Protein AF-K6UJV4-F1 (afdb_monomer_lite)

Foldseek 3Di:
DDDDDPVPPDPPCPDPVNCVVVVVVCCVQANDDDPPDPDPHQHPCNVCVVVVHDDDDDDDDPPDDPVNSVVVVVCVVVVPDDDDDPDDDPVRVVVVVVVVVVVVVVVVVVVVVVVVVVVVVVVVVVVVVVVVVVVVVVVVVVVVVVVVVVVVCVVVVVVCVQQPVVQQVVLVVVCVVVVDPDSVVSSVVSCVVCNVVRPDPPVVVVVVVVVVVVPVPPPDDD

InterPro domains:
  IPR007858 Dpy-30 motif [PF05186] (155-196)
  IPR047499 Adenylate kinase 7, dimerization/docking domain [cd22967] (155-195)

Structure (mmCIF, N/CA/C/O backbone):
data_AF-K6UJV4-F1
#
_entry.id   AF-K6UJV4-F1
#
loop_
_atom_site.group_PDB
_atom_site.id
_atom_site.type_symbol
_atom_site.label_atom_id
_atom_site.label_alt_id
_atom_site.label_comp_id
_atom_site.label_asym_id
_atom_site.label_entity_id
_atom_site.label_seq_id
_atom_site.pdbx_PDB_ins_code
_atom_site.Cartn_x
_atom_site.Cartn_y
_atom_site.Cartn_z
_atom_site.occupancy
_atom_site.B_iso_or_equiv
_atom_site.auth_seq_id
_atom_site.auth_comp_id
_atom_site.auth_asym_id
_atom_site.auth_atom_id
_atom_site.pdbx_PDB_model_num
ATOM 1 N N . MET A 1 1 ? -37.345 -9.452 38.522 1.00 44.06 1 MET A N 1
ATOM 2 C CA . MET A 1 1 ? -38.461 -10.402 38.321 1.00 44.06 1 MET A CA 1
ATOM 3 C C . MET A 1 1 ? -37.914 -11.804 38.524 1.00 44.06 1 MET A C 1
ATOM 5 O O . MET A 1 1 ? -36.901 -12.118 37.917 1.00 44.06 1 MET A O 1
ATOM 9 N N . MET A 1 2 ? -38.504 -12.591 39.425 1.00 42.09 2 MET A N 1
ATOM 10 C CA . MET A 1 2 ? -38.122 -13.994 39.632 1.00 42.09 2 MET A CA 1
ATOM 11 C C . MET A 1 2 ? -38.742 -14.841 38.513 1.00 42.09 2 MET A C 1
ATOM 13 O O . MET A 1 2 ? -39.965 -14.892 38.412 1.00 42.09 2 MET A O 1
ATOM 17 N N . ASN A 1 3 ? -37.920 -15.472 37.672 1.00 54.34 3 ASN A N 1
ATOM 18 C CA . ASN A 1 3 ? -38.378 -16.404 36.636 1.00 54.34 3 ASN A CA 1
ATOM 19 C C . ASN A 1 3 ? -38.679 -17.768 37.272 1.00 54.34 3 ASN A C 1
ATOM 21 O O . ASN A 1 3 ? -37.786 -18.606 37.379 1.00 54.34 3 ASN A O 1
ATOM 25 N N . LEU A 1 4 ? -39.921 -17.969 37.713 1.00 63.78 4 LEU A N 1
ATOM 26 C CA . LEU A 1 4 ? -40.428 -19.278 38.134 1.00 63.78 4 LEU A CA 1
ATOM 27 C C . LEU A 1 4 ? -41.147 -19.973 36.962 1.00 63.78 4 LEU A C 1
ATOM 29 O O . LEU A 1 4 ? -41.720 -19.282 36.115 1.00 63.78 4 LEU A O 1
ATOM 33 N N . PRO A 1 5 ? -41.111 -21.316 36.889 1.00 72.50 5 PRO A N 1
ATOM 34 C CA . PRO A 1 5 ? -41.818 -22.084 35.866 1.00 72.50 5 PRO A CA 1
ATOM 35 C C . PRO A 1 5 ? -43.339 -21.862 35.943 1.00 72.50 5 PRO A C 1
ATOM 37 O O . PRO A 1 5 ? -43.913 -21.775 37.027 1.00 72.50 5 PRO A O 1
ATOM 40 N N . GLU A 1 6 ? -44.000 -21.778 34.781 1.00 59.41 6 GLU A N 1
ATOM 41 C CA . GLU A 1 6 ? -45.422 -21.399 34.649 1.00 59.41 6 GLU A CA 1
ATOM 42 C C . GLU A 1 6 ? -46.388 -22.306 35.431 1.00 59.41 6 GLU A C 1
ATOM 44 O O . GLU A 1 6 ? -47.467 -21.868 35.828 1.00 59.41 6 GLU A O 1
ATOM 49 N N . GLU A 1 7 ? -45.989 -23.550 35.695 1.00 64.81 7 GLU A N 1
ATOM 50 C CA . GLU A 1 7 ? -46.765 -24.551 36.434 1.00 64.81 7 GLU A CA 1
ATOM 51 C C . GLU A 1 7 ? -46.931 -24.212 37.927 1.00 64.81 7 GLU A C 1
ATOM 53 O O . GLU A 1 7 ? -47.923 -24.602 38.542 1.00 64.81 7 GLU A O 1
ATOM 58 N N . GLU A 1 8 ? -46.005 -23.442 38.508 1.00 61.91 8 GLU A N 1
ATOM 59 C CA . GLU A 1 8 ? -46.070 -22.982 39.904 1.00 61.91 8 GLU A CA 1
ATOM 60 C C . GLU A 1 8 ? -46.849 -21.662 40.057 1.00 61.91 8 GLU A C 1
ATOM 62 O O . GLU A 1 8 ? -47.172 -21.234 41.171 1.00 61.91 8 GLU A O 1
ATOM 67 N N . ILE A 1 9 ? -47.187 -21.003 38.943 1.00 62.47 9 ILE A N 1
ATOM 68 C CA . ILE A 1 9 ? -47.924 -19.741 38.943 1.00 62.47 9 ILE A CA 1
ATOM 69 C C . ILE A 1 9 ? -49.419 -20.047 39.067 1.00 62.47 9 ILE A C 1
ATOM 71 O O . ILE A 1 9 ? -50.117 -20.322 38.091 1.00 62.47 9 ILE A O 1
ATOM 75 N N . ILE A 1 10 ? -49.945 -19.967 40.292 1.00 64.25 10 ILE A N 1
ATOM 76 C CA . ILE A 1 10 ? -51.383 -20.111 40.553 1.00 64.25 10 ILE A CA 1
ATOM 77 C C . ILE A 1 10 ? -52.147 -19.013 39.788 1.00 64.25 10 ILE A C 1
ATOM 79 O O . ILE A 1 10 ? -52.130 -17.836 40.170 1.00 64.25 10 ILE A O 1
ATOM 83 N N . LYS A 1 11 ? -52.838 -19.408 38.710 1.00 60.47 11 LYS A N 1
ATOM 84 C CA . LYS A 1 11 ? -53.679 -18.530 37.877 1.00 60.47 11 LYS A CA 1
ATOM 85 C C . LYS A 1 11 ? -54.672 -17.748 38.746 1.00 60.47 11 LYS A C 1
ATOM 87 O O . LYS A 1 11 ? -55.409 -18.341 39.531 1.00 60.47 11 LYS A O 1
ATOM 92 N N . GLY A 1 12 ? -54.703 -16.421 38.606 1.00 63.69 12 GLY A N 1
ATOM 93 C CA . GLY A 1 12 ? -55.636 -15.549 39.332 1.00 63.69 12 GLY A CA 1
ATOM 94 C C . GLY A 1 12 ? -55.171 -15.092 40.720 1.00 63.69 12 GLY A C 1
ATOM 95 O O . GLY A 1 12 ? -55.874 -14.335 41.393 1.00 63.69 12 GLY A O 1
ATOM 96 N N . HIS A 1 13 ? -54.011 -15.563 41.196 1.00 63.09 13 HIS A N 1
ATOM 97 C CA . HIS A 1 13 ? -53.544 -15.272 42.552 1.00 63.09 13 HIS A CA 1
ATOM 98 C C . HIS A 1 13 ? -52.518 -14.131 42.610 1.00 63.09 13 HIS A C 1
ATOM 100 O O . HIS A 1 13 ? -52.465 -13.431 43.617 1.00 63.09 13 HIS A O 1
ATOM 106 N N . ASN A 1 14 ? -51.746 -13.879 41.551 1.00 69.62 14 ASN A N 1
ATOM 107 C CA . ASN A 1 14 ? -50.777 -12.770 41.473 1.00 69.62 14 ASN A CA 1
ATOM 108 C C . ASN A 1 14 ? -51.246 -11.600 40.592 1.00 69.62 14 ASN A C 1
ATOM 110 O O . ASN A 1 14 ? -50.429 -10.816 40.122 1.00 69.62 14 ASN A O 1
ATOM 114 N N . ASP A 1 15 ? -52.558 -11.454 40.424 1.00 79.25 15 ASP A N 1
ATOM 115 C CA . ASP A 1 15 ? -53.161 -10.324 39.714 1.00 79.25 15 ASP A CA 1
ATOM 116 C C . ASP A 1 15 ? -53.303 -9.106 40.643 1.00 79.25 15 ASP A C 1
ATOM 118 O O . ASP A 1 15 ? -53.346 -9.251 41.869 1.00 79.25 15 ASP A O 1
ATOM 122 N N . GLU A 1 16 ? -53.447 -7.908 40.072 1.00 76.56 16 GLU A N 1
ATOM 123 C CA . GLU A 1 16 ? -53.556 -6.634 40.805 1.00 76.56 16 GLU A CA 1
ATOM 124 C C . GLU A 1 16 ? -54.673 -6.655 41.865 1.00 76.56 16 GLU A C 1
ATOM 126 O O . GLU A 1 16 ? -54.452 -6.324 43.030 1.00 76.56 16 GLU A O 1
ATOM 131 N N . SER A 1 17 ? -55.854 -7.173 41.518 1.00 80.12 17 SER A N 1
ATOM 132 C CA . SER A 1 17 ? -56.966 -7.337 42.465 1.00 80.12 17 SER A CA 1
ATOM 133 C C . SER A 1 17 ? -56.658 -8.342 43.581 1.00 80.12 17 SER A C 1
ATOM 135 O O . SER A 1 17 ? -57.118 -8.201 44.718 1.00 80.12 17 SER A O 1
ATOM 137 N N . GLY A 1 18 ? -55.883 -9.383 43.266 1.00 79.69 18 GLY A N 1
ATOM 138 C CA . GLY A 1 18 ? -55.435 -10.387 44.226 1.00 79.69 18 GLY A CA 1
ATOM 139 C C . GLY A 1 18 ? -54.402 -9.825 45.200 1.00 79.69 18 GLY A C 1
ATOM 140 O O . GLY A 1 18 ? -54.459 -10.149 46.394 1.00 79.69 18 GLY A O 1
ATOM 141 N N . PHE A 1 19 ? -53.491 -8.985 44.703 1.00 83.31 19 PHE A N 1
ATOM 142 C CA . PHE A 1 19 ? -52.542 -8.221 45.506 1.00 83.31 19 PHE A CA 1
ATOM 143 C C . PHE A 1 19 ? -53.284 -7.275 46.449 1.00 83.31 19 PHE A C 1
ATOM 145 O O . PHE A 1 19 ? -53.110 -7.396 47.657 1.00 83.31 19 PHE A O 1
ATOM 152 N N . GLU A 1 20 ? -54.196 -6.447 45.936 1.00 83.12 20 GLU A N 1
ATOM 153 C CA . GLU A 1 20 ? -54.954 -5.468 46.726 1.00 83.12 20 GLU A CA 1
ATOM 154 C C . GLU A 1 20 ? -55.720 -6.129 47.886 1.00 83.12 20 GLU A C 1
ATOM 156 O O . GLU A 1 20 ? -55.703 -5.655 49.024 1.00 83.12 20 GLU A O 1
ATOM 161 N N . ARG A 1 21 ? -56.347 -7.289 47.636 1.00 82.56 21 ARG A N 1
ATOM 162 C CA . ARG A 1 21 ? -57.034 -8.077 48.673 1.00 82.56 21 ARG A CA 1
ATOM 163 C C . ARG A 1 21 ? -56.075 -8.569 49.760 1.00 82.56 21 ARG A C 1
ATOM 165 O O . ARG A 1 21 ? -56.400 -8.479 50.944 1.00 82.56 21 ARG A O 1
ATOM 172 N N . ARG A 1 22 ? -54.919 -9.126 49.374 1.00 84.12 22 ARG A N 1
ATOM 173 C CA . ARG A 1 22 ? -53.912 -9.617 50.333 1.00 84.12 22 ARG A CA 1
ATOM 174 C C . ARG A 1 22 ? -53.266 -8.474 51.099 1.00 84.12 22 ARG A C 1
ATOM 176 O O . ARG A 1 22 ? -53.083 -8.605 52.301 1.00 84.12 22 ARG A O 1
ATOM 183 N N . HIS A 1 23 ? -52.989 -7.367 50.423 1.00 82.19 23 HIS A N 1
ATOM 184 C CA . HIS A 1 23 ? -52.431 -6.165 51.012 1.00 82.19 23 HIS A CA 1
ATOM 185 C C . HIS A 1 23 ? -53.384 -5.581 52.061 1.00 82.19 23 HIS A C 1
ATOM 187 O O . HIS A 1 23 ? -52.987 -5.414 53.206 1.00 82.19 23 HIS A O 1
ATOM 193 N N . LYS A 1 24 ? -54.678 -5.410 51.747 1.00 83.06 24 LYS A N 1
ATOM 194 C CA . LYS A 1 24 ? -55.687 -4.961 52.729 1.00 83.06 24 LYS A CA 1
ATOM 195 C C . LYS A 1 24 ? -55.804 -5.888 53.937 1.00 83.06 24 LYS A C 1
ATOM 197 O O . LYS A 1 24 ? -55.932 -5.412 55.063 1.00 83.06 24 LYS A O 1
ATOM 202 N N . LYS A 1 25 ? -55.763 -7.207 53.713 1.00 83.00 25 LYS A N 1
ATOM 203 C CA . LYS A 1 25 ? -55.753 -8.197 54.798 1.00 83.00 25 LYS A CA 1
ATOM 204 C C . LYS A 1 25 ? -54.502 -8.040 55.671 1.00 83.00 25 LYS A C 1
ATOM 206 O O . LYS A 1 25 ? -54.632 -7.932 56.884 1.00 83.00 25 LYS A O 1
ATOM 211 N N . TYR A 1 26 ? -53.327 -7.959 55.048 1.00 78.75 26 TYR A N 1
ATOM 212 C CA . TYR A 1 26 ? -52.049 -7.764 55.728 1.00 78.75 26 TYR A CA 1
ATOM 213 C C . TYR A 1 26 ? -52.029 -6.475 56.553 1.00 78.75 26 TYR A C 1
ATOM 215 O O . TYR A 1 26 ? -51.678 -6.533 57.726 1.00 78.75 26 TYR A O 1
ATOM 223 N N . VAL A 1 27 ? -52.468 -5.350 55.981 1.00 75.62 27 VAL A N 1
ATOM 224 C CA . VAL A 1 27 ? -52.536 -4.051 56.666 1.00 75.62 27 VAL A CA 1
ATOM 225 C C . VAL A 1 27 ? -53.444 -4.136 57.893 1.00 75.62 27 VAL A C 1
ATOM 227 O O . VAL A 1 27 ? -53.038 -3.743 58.977 1.00 75.62 27 VAL A O 1
ATOM 230 N N . LYS A 1 28 ? -54.636 -4.732 57.774 1.00 76.44 28 LYS A N 1
ATOM 231 C CA . LYS A 1 28 ? -55.560 -4.883 58.911 1.00 76.44 28 LYS A CA 1
ATOM 232 C C . LYS A 1 28 ? -54.996 -5.766 60.037 1.00 76.44 28 LYS A C 1
ATOM 234 O O . LYS A 1 28 ? -55.278 -5.529 61.216 1.00 76.44 28 LYS A O 1
ATOM 239 N N . GLU A 1 29 ? -54.268 -6.818 59.668 1.00 74.25 29 GLU A N 1
ATOM 240 C CA . GLU A 1 29 ? -53.739 -7.822 60.597 1.00 74.25 29 GLU A CA 1
ATOM 241 C C . GLU A 1 29 ? -52.402 -7.415 61.234 1.00 74.25 29 GLU A C 1
ATOM 243 O O . GLU A 1 29 ? -52.169 -7.788 62.379 1.00 74.25 29 GLU A O 1
ATOM 248 N N . ASN A 1 30 ? -51.554 -6.649 60.536 1.00 68.25 30 ASN A N 1
ATOM 249 C CA . ASN A 1 30 ? -50.155 -6.415 60.927 1.00 68.25 30 ASN A CA 1
ATOM 250 C C . ASN A 1 30 ? -49.749 -4.938 61.011 1.00 68.25 30 ASN A C 1
ATOM 252 O O . ASN A 1 30 ? -48.751 -4.630 61.659 1.00 68.25 30 ASN A O 1
ATOM 256 N N . CYS A 1 31 ? -50.470 -4.022 60.359 1.00 63.44 31 CYS A N 1
ATOM 257 C CA . CYS A 1 31 ? -50.170 -2.596 60.445 1.00 63.44 31 CYS A CA 1
ATOM 258 C C . CYS A 1 31 ? -51.008 -1.949 61.550 1.00 63.44 31 CYS A C 1
ATOM 260 O O . CYS A 1 31 ? -52.161 -2.315 61.789 1.00 63.44 31 CYS A O 1
ATOM 262 N N . ARG A 1 32 ? -50.401 -0.979 62.234 1.00 60.88 32 ARG A N 1
ATOM 263 C CA . ARG A 1 32 ? -51.040 -0.191 63.284 1.00 60.88 32 ARG A CA 1
ATOM 264 C C . ARG A 1 32 ? -52.154 0.652 62.659 1.00 60.88 32 ARG A C 1
ATOM 266 O O . ARG A 1 32 ? -51.870 1.522 61.841 1.00 60.88 32 ARG A O 1
ATOM 273 N N . ASN A 1 33 ? -53.405 0.388 63.029 1.00 54.22 33 ASN A N 1
ATOM 274 C CA . ASN A 1 33 ? -54.518 1.263 62.672 1.00 54.22 33 ASN A CA 1
ATOM 275 C C . ASN A 1 33 ? -54.649 2.323 63.768 1.00 54.22 33 ASN A C 1
ATOM 277 O O . ASN A 1 33 ? -55.159 2.042 64.844 1.00 54.22 33 ASN A O 1
ATOM 281 N N . ASP A 1 34 ? -54.166 3.519 63.452 1.00 51.06 34 ASP A N 1
ATOM 282 C CA . ASP A 1 34 ? -54.381 4.785 64.148 1.00 51.06 34 ASP A CA 1
ATOM 283 C C . ASP A 1 34 ? -53.852 4.908 65.593 1.00 51.06 34 ASP A C 1
ATOM 285 O O . ASP A 1 34 ? -54.062 4.094 66.486 1.00 51.06 34 ASP A O 1
ATOM 289 N N . TYR A 1 35 ? -53.171 6.028 65.840 1.00 50.84 35 TYR A N 1
ATOM 290 C CA . TYR A 1 35 ? -52.509 6.419 67.094 1.00 50.84 35 TYR A CA 1
ATOM 291 C C . TYR A 1 35 ? -53.431 6.556 68.329 1.00 50.84 35 TYR A C 1
ATOM 293 O O . TYR A 1 35 ? -52.959 6.964 69.389 1.00 50.84 35 TYR A O 1
ATOM 301 N N . PHE A 1 36 ? -54.722 6.238 68.212 1.00 51.56 36 PHE A N 1
ATOM 302 C CA . PHE A 1 36 ? -55.740 6.481 69.238 1.00 51.56 36 PHE A CA 1
ATOM 303 C C . PHE A 1 36 ? -56.237 5.230 69.967 1.00 51.56 36 PHE A C 1
ATOM 305 O O . PHE A 1 36 ? -56.816 5.363 71.045 1.00 51.56 36 PHE A O 1
ATOM 312 N N . GLU A 1 37 ? -55.971 4.030 69.453 1.00 53.06 37 GLU A N 1
ATOM 313 C CA . GLU A 1 37 ? -56.273 2.788 70.162 1.00 53.06 37 GLU A CA 1
ATOM 314 C C . GLU A 1 37 ? -54.971 2.136 70.639 1.00 53.06 37 GLU A C 1
ATOM 316 O O . GLU A 1 37 ? -53.955 2.131 69.944 1.00 53.06 37 GLU A O 1
ATOM 321 N N . PHE A 1 38 ? -54.989 1.608 71.865 1.00 52.41 38 PHE A N 1
ATOM 322 C CA . PHE A 1 38 ? -53.933 0.769 72.442 1.00 52.41 38 PHE A CA 1
ATOM 323 C C . PHE A 1 38 ? -53.893 -0.576 71.681 1.00 52.41 38 PHE A C 1
ATOM 325 O O . PHE A 1 38 ? -54.219 -1.630 72.227 1.00 52.41 38 PHE A O 1
ATOM 332 N N . ASP A 1 39 ? -53.578 -0.542 70.384 1.00 55.66 39 ASP A N 1
ATOM 333 C CA . ASP A 1 39 ? -53.475 -1.740 69.559 1.00 55.66 39 ASP A CA 1
ATOM 334 C C . ASP A 1 39 ? -52.237 -2.524 70.025 1.00 55.66 39 ASP A C 1
ATOM 336 O O . ASP A 1 39 ? -51.125 -2.002 70.073 1.00 55.66 39 ASP A O 1
ATOM 340 N N . GLN A 1 40 ? -52.436 -3.780 70.431 1.00 54.91 40 GLN A N 1
ATOM 341 C CA . GLN A 1 40 ? -51.376 -4.664 70.948 1.00 54.91 40 GLN A CA 1
ATOM 342 C C . GLN A 1 40 ? -50.499 -5.249 69.828 1.00 54.91 40 GLN A C 1
ATOM 344 O O . GLN A 1 40 ? -49.637 -6.096 70.078 1.00 54.91 40 GLN A O 1
ATOM 349 N N . LYS A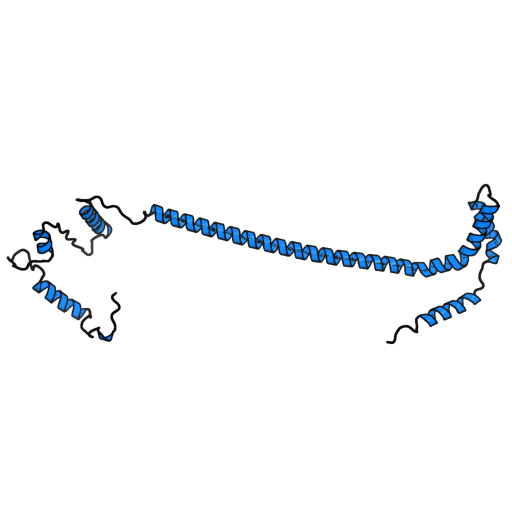 1 41 ? -50.747 -4.856 68.577 1.00 59.28 41 LYS A N 1
ATOM 350 C CA . LYS A 1 41 ? -50.037 -5.370 67.412 1.00 59.28 41 LYS A CA 1
ATOM 351 C C . LYS A 1 41 ? -48.663 -4.727 67.320 1.00 59.28 41 LYS A C 1
ATOM 353 O O . LYS A 1 41 ? -48.545 -3.531 67.076 1.00 59.28 41 LYS A O 1
ATOM 358 N N . LYS A 1 42 ? -47.632 -5.555 67.472 1.00 63.66 42 LYS A N 1
ATOM 359 C CA . LYS A 1 42 ? -46.249 -5.172 67.202 1.00 63.66 42 LYS A CA 1
ATOM 360 C C . LYS A 1 42 ? -46.056 -5.047 65.695 1.00 63.66 42 LYS A C 1
ATOM 362 O O . LYS A 1 42 ? -46.137 -6.046 64.979 1.00 63.66 42 LYS A O 1
ATOM 367 N N . SER A 1 43 ? -45.826 -3.832 65.221 1.00 73.75 43 SER A N 1
ATOM 368 C CA . SER A 1 43 ? -45.396 -3.586 63.849 1.00 73.75 43 SER A CA 1
ATOM 369 C C . SER A 1 43 ? -43.926 -3.983 63.664 1.00 73.75 43 SER A C 1
ATOM 371 O O . SER A 1 43 ? -43.189 -4.222 64.624 1.00 73.75 43 SER A O 1
ATOM 373 N N . ILE A 1 44 ? -43.475 -4.050 62.410 1.00 77.38 44 ILE A N 1
ATOM 374 C CA . ILE A 1 44 ? -42.056 -4.273 62.095 1.00 77.38 44 ILE A CA 1
ATOM 375 C C . ILE A 1 44 ? -41.190 -3.142 62.674 1.00 77.38 44 ILE A C 1
ATOM 377 O O . ILE A 1 44 ? -40.082 -3.395 63.135 1.00 77.38 44 ILE A O 1
ATOM 381 N N . GLU A 1 45 ? -41.706 -1.914 62.694 1.00 79.69 45 GLU A N 1
ATOM 382 C CA . GLU A 1 45 ? -41.032 -0.750 63.276 1.00 79.69 45 GLU A CA 1
ATOM 383 C C . GLU A 1 45 ? -40.808 -0.953 64.781 1.00 79.69 45 GLU A C 1
ATOM 385 O O . GLU A 1 45 ? -39.694 -0.767 65.270 1.00 79.69 45 GLU A O 1
ATOM 390 N N . ASP A 1 46 ? -41.826 -1.449 65.495 1.00 79.31 46 ASP A N 1
ATOM 391 C CA . ASP A 1 46 ? -41.733 -1.737 66.932 1.00 79.31 46 ASP A CA 1
ATOM 392 C C . ASP A 1 46 ? -40.670 -2.804 67.234 1.00 79.31 46 ASP A C 1
ATOM 394 O O . ASP A 1 46 ? -39.962 -2.699 68.231 1.00 79.31 46 ASP A O 1
ATOM 398 N N . TYR A 1 47 ? -40.495 -3.804 66.360 1.00 84.00 47 TYR A N 1
ATOM 399 C CA . TYR A 1 47 ? -39.432 -4.807 66.509 1.00 84.00 47 TYR A CA 1
ATOM 400 C C . TYR A 1 47 ? -38.027 -4.186 66.477 1.00 84.00 47 TYR A C 1
ATOM 402 O O . TYR A 1 47 ? -37.158 -4.592 67.251 1.00 84.00 47 TYR A O 1
ATOM 410 N N . PHE A 1 48 ? -37.787 -3.218 65.589 1.00 86.88 48 PHE A N 1
ATOM 411 C CA . PHE A 1 48 ? -36.496 -2.532 65.497 1.00 86.88 48 PHE A CA 1
ATOM 412 C C . PHE A 1 48 ? -36.278 -1.588 66.682 1.00 86.88 48 PHE A C 1
ATOM 414 O O . PHE A 1 48 ? -35.205 -1.615 67.285 1.00 86.88 48 PHE A O 1
ATOM 421 N N . LEU A 1 49 ? -37.312 -0.851 67.092 1.00 85.06 49 LEU A N 1
ATOM 422 C CA . LEU A 1 49 ? -37.255 0.018 68.269 1.00 85.06 49 LEU A CA 1
ATOM 423 C C . LEU A 1 49 ? -37.017 -0.776 69.566 1.00 85.06 49 LEU A C 1
ATOM 425 O O . LEU A 1 49 ? -36.202 -0.364 70.384 1.00 85.06 49 LEU A O 1
ATOM 429 N N . GLU A 1 50 ? -37.637 -1.954 69.734 1.00 87.38 50 GLU A N 1
ATOM 430 C CA . GLU A 1 50 ? -37.382 -2.880 70.858 1.00 87.38 50 GLU A CA 1
ATOM 431 C C . GLU A 1 50 ? -35.925 -3.382 70.918 1.00 87.38 50 GLU A C 1
ATOM 433 O O . GLU A 1 50 ? -35.486 -3.905 71.945 1.00 87.38 50 GLU A O 1
ATOM 438 N N . LYS A 1 51 ? -35.179 -3.266 69.816 1.00 88.50 51 LYS A N 1
ATOM 439 C CA . LYS A 1 51 ? -33.764 -3.641 69.695 1.00 88.50 51 LYS A CA 1
ATOM 440 C C . LYS A 1 51 ? -32.819 -2.437 69.724 1.00 88.50 51 LYS A C 1
ATOM 442 O O . LYS A 1 51 ? -31.643 -2.617 69.417 1.00 88.50 51 LYS A O 1
ATOM 447 N N . ASP A 1 52 ? -33.322 -1.250 70.069 1.00 86.75 52 ASP A N 1
ATOM 448 C CA . ASP A 1 52 ? -32.592 0.023 70.016 1.00 86.75 52 ASP A CA 1
ATOM 449 C C . ASP A 1 52 ? -32.029 0.339 68.612 1.00 86.75 52 ASP A C 1
ATOM 451 O O . ASP A 1 52 ? -30.985 0.975 68.463 1.00 86.75 52 ASP A O 1
ATOM 455 N N . ILE A 1 53 ? -32.717 -0.121 67.559 1.00 86.25 53 ILE A N 1
ATOM 456 C CA . ILE A 1 53 ? -32.389 0.177 66.162 1.00 86.25 53 ILE A CA 1
ATOM 457 C C . ILE A 1 53 ? -33.284 1.326 65.697 1.00 86.25 53 ILE A C 1
ATOM 459 O O . ILE A 1 53 ? -34.509 1.211 65.693 1.00 86.25 53 ILE A O 1
ATOM 463 N N . ASP A 1 54 ? -32.656 2.427 65.289 1.00 85.44 54 ASP A N 1
ATOM 464 C CA . ASP A 1 54 ? -33.349 3.617 64.792 1.00 85.44 54 ASP A CA 1
ATOM 465 C C . ASP A 1 54 ? -34.030 3.324 63.438 1.00 85.44 54 ASP A C 1
ATOM 467 O O . ASP A 1 54 ? -33.444 2.679 62.556 1.00 85.44 54 ASP A O 1
ATOM 471 N N . VAL A 1 55 ? -35.263 3.809 63.258 1.00 85.56 55 VAL A N 1
ATOM 472 C CA . VAL A 1 55 ? -36.084 3.584 62.056 1.00 85.56 55 VAL A CA 1
ATOM 473 C C . VAL A 1 55 ? -36.462 4.922 61.431 1.00 85.56 55 VAL A C 1
ATOM 475 O O . VAL A 1 55 ? -37.112 5.757 62.057 1.00 85.56 55 VAL A O 1
ATOM 478 N N . PHE A 1 56 ? -36.106 5.104 60.158 1.00 86.88 56 PHE A N 1
ATOM 479 C CA . PHE A 1 56 ? -36.454 6.301 59.399 1.00 86.88 56 PHE A CA 1
ATOM 480 C C . PHE A 1 56 ? -37.665 6.067 58.499 1.00 86.88 56 PHE A C 1
ATOM 482 O O . PHE A 1 56 ? -37.575 5.381 57.480 1.00 86.88 56 PHE A O 1
ATOM 489 N N . ASN A 1 57 ? -38.793 6.676 58.866 1.00 82.56 57 ASN A N 1
ATOM 490 C CA . ASN A 1 57 ? -40.029 6.620 58.095 1.00 82.56 57 ASN A CA 1
ATOM 491 C C . ASN A 1 57 ? -40.101 7.790 57.103 1.00 82.56 57 ASN A C 1
ATOM 493 O O . ASN A 1 57 ? -40.201 8.953 57.494 1.00 82.56 57 ASN A O 1
ATOM 497 N N . VAL A 1 58 ? -40.080 7.473 55.806 1.00 83.56 58 VAL A N 1
ATOM 498 C CA . VAL A 1 58 ? -40.193 8.457 54.722 1.00 83.56 58 VAL A CA 1
ATOM 499 C C . VAL A 1 58 ? -41.617 8.464 54.176 1.00 83.56 58 VAL A C 1
ATOM 501 O O . VAL A 1 58 ? -42.072 7.488 53.581 1.00 83.56 58 VAL A O 1
ATOM 504 N N . HIS A 1 59 ? -42.316 9.586 54.331 1.00 80.06 59 HIS A N 1
ATOM 505 C CA . HIS A 1 59 ? -43.633 9.785 53.730 1.00 80.06 59 HIS A CA 1
ATOM 506 C C . HIS A 1 59 ? -43.491 10.378 52.325 1.00 80.06 59 HIS A C 1
ATOM 508 O O . HIS A 1 59 ? -43.112 11.538 52.167 1.00 80.06 59 HIS A O 1
ATOM 514 N N . ILE A 1 60 ? -43.790 9.573 51.304 1.00 84.50 60 ILE A N 1
ATOM 515 C CA . ILE A 1 60 ? -43.712 9.980 49.897 1.00 84.50 60 ILE A CA 1
ATOM 516 C C . ILE A 1 60 ? -45.104 10.410 49.425 1.00 84.50 60 ILE A C 1
ATOM 518 O O . ILE A 1 60 ? -46.027 9.598 49.374 1.00 84.50 60 ILE A O 1
ATOM 522 N N . ASN A 1 61 ? -45.237 11.682 49.047 1.00 85.19 61 ASN A N 1
ATOM 523 C CA . ASN A 1 61 ? -46.448 12.259 48.465 1.00 85.19 61 ASN A CA 1
ATOM 524 C C . ASN A 1 61 ? -46.225 12.599 46.981 1.00 85.19 61 ASN A C 1
ATOM 526 O O . ASN A 1 61 ? -45.102 12.570 46.485 1.00 85.19 61 ASN A O 1
ATOM 530 N N . LYS A 1 62 ? -47.296 12.958 46.258 1.00 81.50 62 LYS A N 1
ATOM 531 C CA . LYS A 1 62 ? -47.210 13.340 44.831 1.00 81.50 62 LYS A CA 1
ATOM 532 C C . LYS A 1 62 ? -46.345 14.581 44.578 1.00 81.50 62 LYS A C 1
ATOM 534 O O . LYS A 1 62 ? -45.772 14.691 43.502 1.00 81.50 62 LYS A O 1
ATOM 539 N N . ASP A 1 63 ? -46.243 15.464 45.568 1.00 83.81 63 ASP A N 1
ATOM 540 C CA . ASP A 1 63 ? -45.472 16.710 45.493 1.00 83.81 63 ASP A CA 1
ATOM 541 C C . ASP A 1 63 ? -44.047 16.562 46.057 1.00 83.81 63 ASP A C 1
ATOM 543 O O . ASP A 1 63 ? -43.296 17.534 46.123 1.00 83.81 63 ASP A O 1
ATOM 547 N N . SER A 1 64 ? -43.661 15.361 46.500 1.00 83.06 64 SER A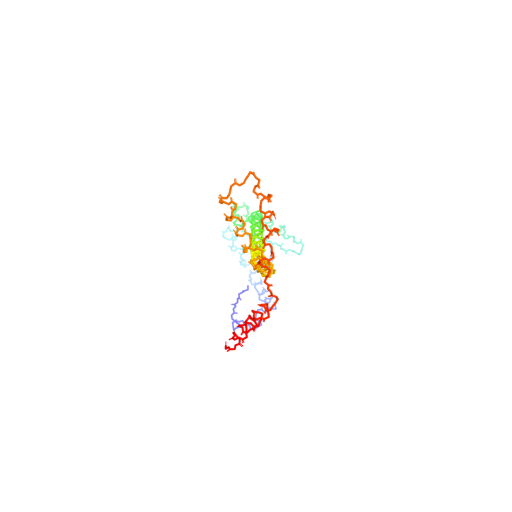 N 1
ATOM 548 C CA . SER A 1 64 ? -42.326 15.109 47.041 1.00 83.06 64 SER A CA 1
ATOM 549 C C . SER A 1 64 ? -41.288 15.093 45.915 1.00 83.06 64 SER A C 1
ATOM 551 O O . SER A 1 64 ? -41.357 14.255 45.016 1.00 83.06 64 SER A O 1
ATOM 553 N N . SER A 1 65 ? -40.299 15.990 45.983 1.00 88.75 65 SER A N 1
ATOM 554 C CA . SER A 1 65 ? -39.138 15.960 45.088 1.00 88.75 65 SER A CA 1
ATOM 555 C C . SER A 1 65 ? -38.240 14.767 45.420 1.00 88.75 65 SER A C 1
ATOM 557 O O . SER A 1 65 ? -37.953 14.494 46.588 1.00 88.75 65 SER A O 1
ATOM 559 N N . LEU A 1 66 ? -37.774 14.064 44.387 1.00 86.25 66 LEU A N 1
ATOM 560 C CA . LEU A 1 66 ? -36.876 12.918 44.538 1.00 86.25 66 LEU A CA 1
ATOM 561 C C . LEU A 1 66 ? -35.556 13.323 45.212 1.00 86.25 66 LEU A C 1
ATOM 563 O O . LEU A 1 66 ? -35.070 12.603 46.082 1.00 86.25 66 LEU A O 1
ATOM 567 N N . ASP A 1 67 ? -35.024 14.496 44.868 1.00 87.75 67 ASP A N 1
ATOM 568 C CA . ASP A 1 67 ? -33.767 15.003 45.425 1.00 87.75 67 ASP A CA 1
ATOM 569 C C . ASP A 1 67 ? -33.884 15.283 46.928 1.00 87.75 67 ASP A C 1
ATOM 571 O O . ASP A 1 67 ? -32.987 14.935 47.700 1.00 87.75 67 ASP A O 1
ATOM 575 N N . ASP A 1 68 ? -35.019 15.833 47.363 1.00 86.56 68 ASP A N 1
ATOM 576 C CA . ASP A 1 68 ? -35.289 16.108 48.776 1.00 86.56 68 ASP A CA 1
ATOM 577 C C . ASP A 1 68 ? -35.419 14.804 49.572 1.00 86.56 68 ASP A C 1
ATOM 579 O O . ASP A 1 68 ? -34.874 14.671 50.670 1.00 86.56 68 ASP A O 1
ATOM 583 N N . VAL A 1 69 ? -36.113 13.807 49.014 1.00 88.38 69 VAL A N 1
ATOM 584 C CA . VAL A 1 69 ? -36.250 12.483 49.635 1.00 88.38 69 VAL A CA 1
ATOM 585 C C . VAL A 1 69 ? -34.887 11.807 49.779 1.00 88.38 69 VAL A C 1
ATOM 587 O O . VAL A 1 69 ? -34.556 11.326 50.864 1.00 88.38 69 VAL A O 1
ATOM 590 N N . LEU A 1 70 ? -34.075 11.807 48.720 1.00 87.94 70 LEU A N 1
ATOM 591 C CA . LEU A 1 70 ? -32.739 11.214 48.746 1.00 87.94 70 LEU A CA 1
ATOM 592 C C . LEU A 1 70 ? -31.825 11.932 49.735 1.00 87.94 70 LEU A C 1
ATOM 594 O O . LEU A 1 70 ? -31.136 11.273 50.507 1.00 87.94 70 LEU A O 1
ATOM 598 N N . THR A 1 71 ? -31.861 13.264 49.772 1.00 87.44 71 THR A N 1
ATOM 599 C CA . THR A 1 71 ? -31.045 14.062 50.695 1.00 87.44 71 THR A CA 1
ATOM 600 C C . THR A 1 71 ? -31.383 13.743 52.151 1.00 87.44 71 THR A C 1
ATOM 602 O O . THR A 1 71 ? -30.483 13.550 52.964 1.00 87.44 71 THR A O 1
ATOM 605 N N . ASN A 1 72 ? -32.668 13.597 52.482 1.00 88.50 72 ASN A N 1
ATOM 606 C CA . ASN A 1 72 ? -33.090 13.192 53.823 1.00 88.50 72 ASN A CA 1
ATOM 607 C C . ASN A 1 72 ? -32.608 11.777 54.191 1.00 88.50 72 ASN A C 1
ATOM 609 O O . ASN A 1 72 ? -32.177 11.551 55.322 1.00 88.50 72 ASN A O 1
ATOM 613 N N . ILE A 1 73 ? -32.624 10.840 53.235 1.00 87.56 73 ILE A N 1
ATOM 614 C CA . ILE A 1 73 ? -32.073 9.488 53.423 1.00 87.56 73 ILE A CA 1
ATOM 615 C C . ILE A 1 73 ? -30.556 9.548 53.652 1.00 87.56 73 ILE A C 1
ATOM 617 O O . ILE A 1 73 ? -30.059 8.907 54.578 1.00 87.56 73 ILE A O 1
ATOM 621 N N . TYR A 1 74 ? -29.824 10.339 52.861 1.00 85.12 74 TYR A N 1
ATOM 622 C CA . TYR A 1 74 ? -28.381 10.527 53.031 1.00 85.12 74 TYR A CA 1
ATOM 623 C C . TYR A 1 74 ? -28.046 11.075 54.418 1.00 85.12 74 TYR A C 1
ATOM 625 O O . TYR A 1 74 ? -27.231 10.484 55.120 1.00 85.12 74 TYR A O 1
ATOM 633 N N . ILE A 1 75 ? -28.731 12.137 54.855 1.00 86.25 75 ILE A N 1
ATOM 634 C CA . ILE A 1 75 ? -28.525 12.734 56.182 1.00 86.25 75 ILE A CA 1
ATOM 635 C C . ILE A 1 75 ? -28.760 11.701 57.290 1.00 86.25 75 ILE A C 1
ATOM 637 O O . ILE A 1 75 ? -27.988 11.635 58.246 1.00 86.25 75 ILE A O 1
ATOM 641 N N . TYR A 1 76 ? -29.810 10.883 57.169 1.00 87.62 76 TYR A N 1
ATOM 642 C CA . TYR A 1 76 ? -30.118 9.855 58.160 1.00 87.62 76 TYR A CA 1
ATOM 643 C C . TYR A 1 76 ? -29.023 8.780 58.250 1.00 87.62 76 TYR A C 1
ATOM 645 O O . TYR A 1 76 ? -28.609 8.416 59.351 1.00 87.62 76 TYR A O 1
ATOM 653 N N . ILE A 1 77 ? -28.517 8.311 57.105 1.00 84.38 77 ILE A N 1
ATOM 654 C CA . ILE A 1 77 ? -27.447 7.305 57.041 1.00 84.38 77 ILE A CA 1
ATOM 655 C C . ILE A 1 77 ? -26.121 7.878 57.572 1.00 84.38 77 ILE A C 1
ATOM 657 O O . ILE A 1 77 ? -25.426 7.208 58.337 1.00 84.38 77 ILE A O 1
ATOM 661 N N . GLU A 1 78 ? -25.783 9.123 57.219 1.00 82.75 78 GLU A N 1
ATOM 662 C CA . GLU A 1 78 ? -24.518 9.769 57.610 1.00 82.75 78 GLU A CA 1
ATOM 663 C C . GLU A 1 78 ? -24.472 10.231 59.066 1.00 82.75 78 GLU A C 1
ATOM 665 O O . GLU A 1 78 ? -23.384 10.421 59.612 1.00 82.75 78 GLU A O 1
ATOM 670 N N . LYS A 1 79 ? -25.630 10.399 59.718 1.00 82.00 79 LYS A N 1
ATOM 671 C CA . LYS A 1 79 ? -25.731 10.945 61.081 1.00 82.00 79 LYS A CA 1
ATOM 672 C C . LYS A 1 79 ? -24.822 10.231 62.087 1.00 82.00 79 LYS A C 1
ATOM 674 O O . LYS A 1 79 ? -24.290 10.880 62.986 1.00 82.00 79 LYS A O 1
ATOM 679 N N . ASN A 1 80 ? -24.660 8.914 61.947 1.00 74.50 80 ASN A N 1
ATOM 680 C CA . ASN A 1 80 ? -23.951 8.088 62.926 1.00 74.50 80 ASN A CA 1
ATOM 681 C C . ASN A 1 80 ? -22.607 7.546 62.416 1.00 74.50 80 ASN A C 1
ATOM 683 O O . ASN A 1 80 ? -21.740 7.226 63.229 1.00 74.50 80 ASN A O 1
ATOM 687 N N . ILE A 1 81 ? -22.427 7.401 61.098 1.00 78.62 81 ILE A N 1
ATOM 688 C CA . ILE A 1 81 ? -21.246 6.760 60.507 1.00 78.62 81 ILE A CA 1
ATOM 689 C C . ILE A 1 81 ? -20.911 7.446 59.183 1.00 78.62 81 ILE A C 1
ATOM 691 O O . ILE A 1 81 ? -21.769 7.609 58.319 1.00 78.62 81 ILE A O 1
ATOM 695 N N . LYS A 1 82 ? -19.636 7.793 58.993 1.00 73.50 82 LYS A N 1
ATOM 696 C CA . LYS A 1 82 ? -19.126 8.187 57.679 1.00 73.50 82 LYS A CA 1
ATOM 697 C C . LYS A 1 82 ? -19.045 6.938 56.802 1.00 73.50 82 LYS A C 1
ATOM 699 O O . LYS A 1 82 ? -18.307 6.015 57.143 1.00 73.50 82 LYS A O 1
ATOM 704 N N . PHE A 1 83 ? -19.804 6.895 55.712 1.00 72.44 83 PHE A N 1
ATOM 705 C CA . PHE A 1 83 ? -19.749 5.782 54.769 1.00 72.44 83 PHE A CA 1
ATOM 706 C C . PHE A 1 83 ? -18.814 6.117 53.605 1.00 72.44 83 PHE A C 1
ATOM 708 O O . PHE A 1 83 ? -18.776 7.250 53.125 1.00 72.44 83 PHE A O 1
ATOM 715 N N . ASP A 1 84 ? -18.059 5.123 53.151 1.00 76.75 84 ASP A N 1
ATOM 716 C CA . ASP A 1 84 ? -17.264 5.240 51.936 1.00 76.75 84 ASP A CA 1
ATOM 717 C C . ASP A 1 84 ? -18.124 4.789 50.752 1.00 76.75 84 ASP A C 1
ATOM 719 O O . ASP A 1 84 ? -18.660 3.678 50.733 1.00 76.75 84 ASP A O 1
ATOM 723 N N . ASN A 1 85 ? -18.294 5.665 49.760 1.00 74.94 85 ASN A N 1
ATOM 724 C CA . ASN A 1 85 ? -18.929 5.277 48.510 1.00 74.94 85 ASN A CA 1
ATOM 725 C C . ASN A 1 85 ? -17.922 4.476 47.672 1.00 74.94 85 ASN A C 1
ATOM 727 O O . ASN A 1 85 ? -16.922 5.022 47.215 1.00 74.94 85 ASN A O 1
ATOM 731 N N . PHE A 1 86 ? -18.190 3.187 47.465 1.00 81.62 86 PHE A N 1
ATOM 732 C CA . PHE A 1 86 ? -17.343 2.301 46.655 1.00 81.62 86 PHE A CA 1
ATOM 733 C C . PHE A 1 86 ? -17.643 2.378 45.152 1.00 81.62 86 PHE A C 1
ATOM 735 O O . PHE A 1 86 ? -17.057 1.633 44.365 1.00 81.62 86 PHE A O 1
ATOM 742 N N . LEU A 1 87 ? -18.576 3.242 44.743 1.00 83.81 87 LEU A N 1
ATOM 743 C CA . LEU A 1 87 ? -18.846 3.506 43.338 1.00 83.81 87 LEU A CA 1
ATOM 744 C C . LEU A 1 87 ? -17.879 4.571 42.807 1.00 83.81 87 LEU A C 1
ATOM 746 O O . LEU A 1 87 ? -17.595 5.538 43.518 1.00 83.81 87 LEU A O 1
ATOM 750 N N . PRO A 1 88 ? -17.425 4.434 41.551 1.00 82.50 88 PRO A N 1
ATOM 751 C CA . PRO A 1 88 ? -16.620 5.456 40.905 1.00 82.50 88 PRO A CA 1
ATOM 752 C C . PRO A 1 88 ? -17.316 6.815 40.933 1.00 82.50 88 PRO A C 1
ATOM 754 O O . PRO A 1 88 ? -18.524 6.920 40.685 1.00 82.50 88 PRO A O 1
ATOM 757 N N . SER A 1 89 ? -16.540 7.862 41.197 1.00 85.31 89 SER A N 1
ATOM 758 C CA . SER A 1 89 ? -17.046 9.229 41.119 1.00 85.31 89 SER A CA 1
ATOM 759 C C . SER A 1 89 ? -17.462 9.562 39.684 1.00 85.31 89 SER A C 1
ATOM 761 O O . SER A 1 89 ? -16.906 9.043 38.713 1.00 85.31 89 SER A O 1
ATOM 763 N N . VAL A 1 90 ? -18.404 10.495 39.529 1.00 88.12 90 VAL A N 1
ATOM 764 C CA . VAL A 1 90 ? -18.815 11.019 38.216 1.00 88.12 90 VAL A CA 1
ATOM 765 C C . VAL A 1 90 ? -17.600 11.499 37.412 1.00 88.12 90 VAL A C 1
ATOM 767 O O . VAL A 1 90 ? -17.526 11.266 36.206 1.00 88.12 90 VAL A O 1
ATOM 770 N N . GLU A 1 91 ? -16.611 12.101 38.078 1.00 88.81 91 GLU A N 1
ATOM 771 C CA . GLU A 1 91 ? -15.365 12.547 37.446 1.00 88.81 91 GLU A CA 1
ATOM 772 C C . GLU A 1 91 ? -14.497 11.390 36.937 1.00 88.81 91 GLU A C 1
ATOM 774 O O . GLU A 1 91 ? -13.893 11.491 35.868 1.00 88.81 91 GLU A O 1
ATOM 779 N N . GLU A 1 92 ? -14.427 10.286 37.681 1.00 89.75 92 GLU A N 1
ATOM 780 C CA . GLU A 1 92 ? -13.661 9.096 37.297 1.00 89.75 92 GLU A CA 1
ATOM 781 C C . GLU A 1 92 ? -14.308 8.413 36.093 1.00 89.75 92 GLU A C 1
ATOM 783 O O . GLU A 1 92 ? -13.624 8.109 35.116 1.00 89.75 92 GLU A O 1
ATOM 788 N N . ILE A 1 93 ? -15.640 8.291 36.101 1.00 92.50 93 ILE A N 1
ATOM 789 C CA . ILE A 1 93 ? -16.417 7.776 34.966 1.00 92.50 93 ILE A CA 1
ATOM 790 C C . ILE A 1 93 ? -16.183 8.639 33.720 1.00 92.50 93 ILE A C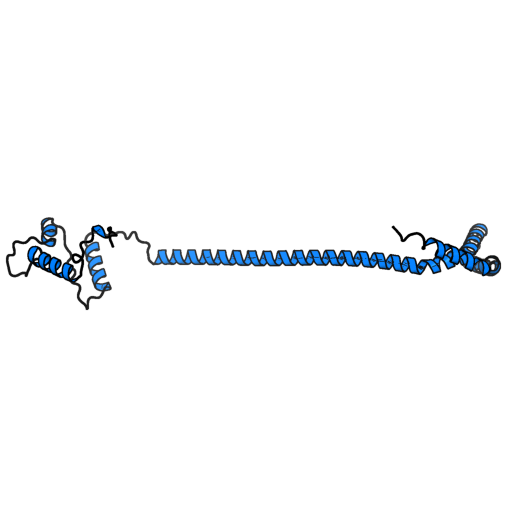 1
ATOM 792 O O . ILE A 1 93 ? -16.028 8.112 32.616 1.00 92.50 93 ILE A O 1
ATOM 796 N N . LEU A 1 94 ? -16.148 9.967 33.874 1.00 94.12 94 LEU A N 1
ATOM 797 C CA . LEU A 1 94 ? -15.905 10.883 32.762 1.00 94.12 94 LEU A CA 1
ATOM 798 C C . LEU A 1 94 ? -14.479 10.738 32.207 1.00 94.12 94 LEU A C 1
ATOM 800 O O . LEU A 1 94 ? -14.299 10.683 30.990 1.00 94.12 94 LEU A O 1
ATOM 804 N N . LYS A 1 95 ? -13.472 10.623 33.084 1.00 94.75 95 LYS A N 1
ATOM 805 C CA . LYS A 1 95 ? -12.072 10.395 32.689 1.00 94.75 95 LYS A CA 1
ATOM 806 C C . LYS A 1 95 ? -11.899 9.075 31.947 1.00 94.75 95 LYS A C 1
ATOM 808 O O . LYS A 1 95 ? -11.229 9.048 30.918 1.00 94.75 95 LYS A O 1
ATOM 813 N N . GLU A 1 96 ? -12.512 7.995 32.426 1.00 93.56 96 GLU A N 1
ATOM 814 C CA . GLU A 1 96 ? -12.459 6.703 31.740 1.00 93.56 96 GLU A CA 1
ATOM 815 C C . GLU A 1 96 ? -13.100 6.758 30.352 1.00 93.56 96 GLU A C 1
ATOM 817 O O . GLU A 1 96 ? -12.573 6.162 29.412 1.00 93.56 96 GLU A O 1
ATOM 822 N N . LYS A 1 97 ? -14.223 7.473 30.209 1.00 95.31 97 LYS A N 1
ATOM 823 C CA . LYS A 1 97 ? -14.870 7.680 28.906 1.00 95.31 97 LYS A CA 1
ATOM 824 C C . LYS A 1 97 ? -13.960 8.444 27.946 1.00 95.31 97 LYS A C 1
ATOM 826 O O . LYS A 1 97 ? -13.726 7.957 26.847 1.00 95.31 97 LYS A O 1
ATOM 831 N N . LEU A 1 98 ? -13.377 9.558 28.391 1.00 95.94 98 LEU A N 1
ATOM 832 C CA . LEU A 1 98 ? -12.421 10.339 27.597 1.00 95.94 98 LEU A CA 1
ATOM 833 C C . LEU A 1 98 ? -11.219 9.499 27.148 1.00 95.94 98 LEU A C 1
ATOM 835 O O . LEU A 1 98 ? -10.861 9.505 25.976 1.00 95.94 98 LEU A O 1
ATOM 839 N N . GLN A 1 99 ? -10.628 8.717 28.054 1.00 95.81 99 GLN A N 1
ATOM 840 C CA . GLN A 1 99 ? -9.496 7.852 27.709 1.00 95.81 99 GLN A CA 1
ATOM 841 C C . GLN A 1 99 ? -9.868 6.752 26.709 1.00 95.81 99 GLN A C 1
ATOM 843 O O . GLN A 1 99 ? -9.030 6.351 25.901 1.00 95.81 99 GLN A O 1
ATOM 848 N N . LYS A 1 100 ? -11.095 6.221 26.775 1.00 96.06 100 LYS A N 1
ATOM 849 C CA . LYS A 1 100 ? -11.588 5.247 25.792 1.00 96.06 100 LYS A CA 1
ATOM 850 C C . LYS A 1 100 ? -11.756 5.901 24.425 1.00 96.06 100 LYS A C 1
ATOM 852 O O . LYS A 1 100 ? -11.222 5.368 23.458 1.00 96.06 100 LYS A O 1
ATOM 857 N N . GLU A 1 101 ? -12.384 7.072 24.364 1.00 95.94 101 GLU A N 1
ATOM 858 C CA . GLU A 1 101 ? -12.544 7.829 23.118 1.00 95.94 101 GLU A CA 1
ATOM 859 C C . GLU A 1 101 ? -11.188 8.198 22.493 1.00 95.94 101 GLU A C 1
ATOM 861 O O . GLU A 1 101 ? -10.979 7.978 21.304 1.00 95.94 101 GLU A O 1
ATOM 866 N N . GLU A 1 102 ? -10.214 8.669 23.279 1.00 96.38 102 GLU A N 1
ATOM 867 C CA . GLU A 1 102 ? -8.863 8.968 22.777 1.00 96.38 102 GLU A CA 1
ATOM 868 C C . GLU A 1 102 ? -8.150 7.724 22.221 1.00 96.38 102 GLU A C 1
ATOM 870 O O . GLU A 1 102 ? -7.479 7.781 21.182 1.00 96.38 102 GLU A O 1
ATOM 875 N N . LYS A 1 103 ? -8.302 6.572 22.885 1.00 96.38 103 LYS A N 1
ATOM 876 C CA . LYS A 1 103 ? -7.746 5.295 22.411 1.00 96.38 103 LYS A CA 1
ATOM 877 C C . LYS A 1 103 ? -8.413 4.833 21.119 1.00 96.38 103 LYS A C 1
ATOM 879 O O . LYS A 1 103 ? -7.721 4.381 20.212 1.00 96.38 103 LYS A O 1
ATOM 884 N N . GLU A 1 104 ? -9.728 4.969 21.007 1.00 96.38 104 GLU A N 1
ATOM 885 C CA . GLU A 1 104 ? -10.459 4.613 19.789 1.00 96.38 104 GLU A CA 1
ATOM 886 C C . GLU A 1 104 ? -10.054 5.512 18.618 1.00 96.38 104 GLU A C 1
ATOM 888 O O . GLU A 1 104 ? -9.724 5.016 17.540 1.00 96.38 104 GLU A O 1
ATOM 893 N N . LEU A 1 105 ? -9.963 6.821 18.857 1.00 96.88 105 LEU A N 1
ATOM 894 C CA . LEU A 1 105 ? -9.604 7.813 17.847 1.00 96.88 105 LEU A CA 1
ATOM 895 C C . LEU A 1 105 ? -8.142 7.663 17.393 1.00 96.88 105 LEU A C 1
ATOM 897 O O . LEU A 1 105 ? -7.835 7.794 16.207 1.00 96.88 105 LEU A O 1
ATOM 901 N N . SER A 1 106 ? -7.221 7.342 18.309 1.00 96.38 106 SER A N 1
ATOM 902 C CA . SER A 1 106 ? -5.828 7.035 17.946 1.00 96.38 106 SER A CA 1
ATOM 903 C C . SER A 1 106 ? -5.708 5.740 17.136 1.00 96.38 106 SER A C 1
ATOM 905 O O . SER A 1 106 ? -4.997 5.722 16.130 1.00 96.38 106 SER A O 1
ATOM 907 N N . LEU A 1 107 ? -6.458 4.694 17.497 1.00 96.81 107 LEU A N 1
ATOM 908 C CA . LEU A 1 107 ? -6.495 3.440 16.745 1.00 96.81 107 LEU A CA 1
ATOM 909 C C . LEU A 1 107 ? -7.087 3.629 15.339 1.00 96.81 107 LEU A C 1
ATOM 911 O O . LEU A 1 107 ? -6.606 3.032 14.376 1.00 96.81 107 LEU A O 1
ATOM 915 N N . GLU A 1 108 ? -8.125 4.453 15.199 1.00 96.38 108 GLU A N 1
ATOM 916 C CA . GLU A 1 108 ? -8.714 4.781 13.900 1.00 96.38 108 GLU A CA 1
ATOM 917 C C . GLU A 1 108 ? -7.735 5.559 13.013 1.00 96.38 108 GLU A C 1
ATOM 919 O O . GLU A 1 108 ? -7.541 5.194 11.851 1.00 96.38 108 GLU A O 1
ATOM 924 N N . LYS A 1 109 ? -7.036 6.555 13.571 1.00 96.12 109 LYS A N 1
ATOM 925 C CA . LYS A 1 109 ? -5.969 7.281 12.864 1.00 96.12 109 LYS A CA 1
ATOM 926 C C . LYS A 1 109 ? -4.855 6.354 12.386 1.00 96.12 109 LYS A C 1
ATOM 928 O O . LYS A 1 109 ? -4.424 6.467 11.241 1.00 96.12 109 LYS A O 1
ATOM 933 N N . GLU A 1 110 ? -4.409 5.418 13.223 1.00 96.06 110 GLU A N 1
ATOM 934 C CA . GLU A 1 110 ? -3.376 4.450 12.839 1.00 96.06 110 GLU A CA 1
ATOM 935 C C . GLU A 1 110 ? -3.859 3.525 11.710 1.00 96.06 110 GLU A C 1
ATOM 937 O O . GLU A 1 110 ? -3.116 3.250 10.767 1.00 96.06 110 GLU A O 1
ATOM 942 N N . LYS A 1 111 ? -5.120 3.077 11.759 1.00 96.25 111 LYS A N 1
ATOM 943 C CA . LYS A 1 111 ? -5.727 2.276 10.684 1.00 96.25 111 LYS A CA 1
ATOM 944 C C . LYS A 1 111 ? -5.817 3.049 9.369 1.00 96.25 111 LYS A C 1
ATOM 946 O O . LYS A 1 111 ? -5.565 2.461 8.319 1.00 96.25 111 LYS A O 1
ATOM 951 N N . LEU A 1 112 ? -6.175 4.332 9.411 1.00 96.56 112 LEU A N 1
ATOM 952 C CA . LEU A 1 112 ? -6.222 5.184 8.219 1.00 96.56 112 LEU A CA 1
ATOM 953 C C . LEU A 1 112 ? -4.826 5.381 7.620 1.00 96.56 112 LEU A C 1
ATOM 955 O O . LEU A 1 112 ? -4.655 5.147 6.428 1.00 96.56 112 LEU A O 1
ATOM 959 N N . LEU A 1 113 ? -3.825 5.692 8.448 1.00 96.69 113 LEU A N 1
ATOM 960 C CA . LEU A 1 113 ? -2.429 5.813 8.014 1.00 96.69 113 LEU A CA 1
ATOM 961 C C . LEU A 1 113 ? -1.893 4.518 7.395 1.00 96.69 113 LEU A C 1
ATOM 963 O O . LEU A 1 113 ? -1.194 4.560 6.387 1.00 96.69 113 LEU A O 1
ATOM 967 N N . LYS A 1 114 ? -2.214 3.353 7.971 1.00 96.12 114 LYS A N 1
ATOM 968 C CA . LYS A 1 114 ? -1.816 2.059 7.392 1.00 96.12 114 LYS A CA 1
ATOM 969 C C . LYS A 1 114 ? -2.435 1.845 6.014 1.00 96.12 114 LYS A C 1
ATOM 971 O O . LYS A 1 114 ? -1.701 1.536 5.085 1.00 96.12 114 LYS A O 1
ATOM 976 N N . LYS A 1 115 ? -3.740 2.091 5.865 1.00 95.94 115 LYS A N 1
ATOM 977 C CA . LYS A 1 115 ? -4.424 1.987 4.566 1.00 95.94 115 LYS A CA 1
ATOM 978 C C . LYS A 1 115 ? -3.851 2.949 3.528 1.00 95.94 115 LYS A C 1
ATOM 980 O O . LYS A 1 115 ? -3.677 2.564 2.381 1.00 95.94 115 LYS A O 1
ATOM 985 N N . GLU A 1 116 ? -3.558 4.187 3.916 1.00 95.69 116 GLU A N 1
ATOM 986 C CA . GLU A 1 116 ? -2.958 5.176 3.017 1.00 95.69 116 GLU A CA 1
ATOM 987 C C . GLU A 1 116 ? -1.565 4.731 2.551 1.00 95.69 116 GLU A C 1
ATOM 989 O O . GLU A 1 116 ? -1.290 4.723 1.354 1.00 95.69 116 GLU A O 1
ATOM 994 N N . ASN A 1 117 ? -0.719 4.263 3.472 1.00 95.19 117 ASN A N 1
ATOM 995 C CA . ASN A 1 117 ? 0.606 3.741 3.134 1.00 95.19 117 ASN A CA 1
ATOM 996 C C . ASN A 1 117 ? 0.544 2.482 2.254 1.00 95.19 117 ASN A C 1
ATOM 998 O O . ASN A 1 117 ? 1.367 2.331 1.354 1.00 95.19 117 ASN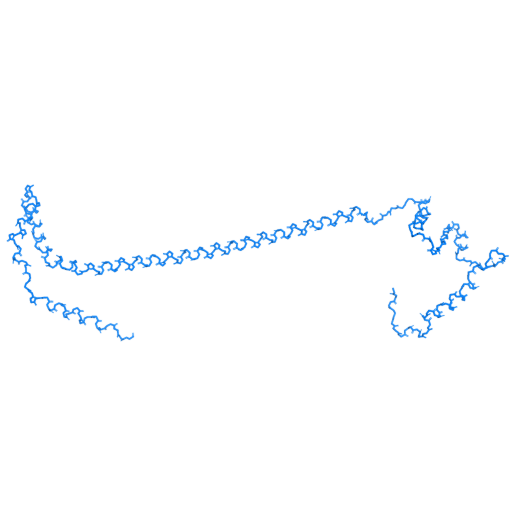 A O 1
ATOM 1002 N N . GLU A 1 118 ? -0.420 1.589 2.491 1.00 95.75 118 GLU A N 1
ATOM 1003 C CA . GLU A 1 118 ? -0.657 0.409 1.649 1.00 95.75 118 GLU A CA 1
ATOM 1004 C C . GLU A 1 118 ? -1.048 0.816 0.222 1.00 95.75 118 GLU A C 1
ATOM 1006 O O . GLU A 1 118 ? -0.451 0.323 -0.734 1.00 95.75 118 GLU A O 1
ATOM 1011 N N . LEU A 1 119 ? -1.973 1.770 0.067 1.00 95.31 119 LEU A N 1
ATOM 1012 C CA . LEU A 1 119 ? -2.384 2.285 -1.244 1.00 95.31 119 LEU A CA 1
ATOM 1013 C C . LEU A 1 119 ? -1.221 2.944 -1.996 1.00 95.31 119 LEU A C 1
ATOM 1015 O O . LEU A 1 119 ? -1.013 2.655 -3.174 1.00 95.31 119 LEU A O 1
ATOM 1019 N N . ILE A 1 120 ? -0.433 3.778 -1.311 1.00 95.38 120 ILE A N 1
ATOM 1020 C CA . ILE A 1 120 ? 0.759 4.411 -1.890 1.00 95.38 120 ILE A CA 1
ATOM 1021 C C . ILE A 1 120 ? 1.780 3.343 -2.306 1.00 95.38 120 ILE A C 1
ATOM 1023 O O . ILE A 1 120 ? 2.333 3.410 -3.402 1.00 95.38 120 ILE A O 1
ATOM 1027 N N . GLY A 1 121 ? 2.014 2.332 -1.463 1.00 94.81 121 GLY A N 1
ATOM 1028 C CA . GLY A 1 121 ? 2.925 1.229 -1.768 1.00 94.81 121 GLY A CA 1
ATOM 1029 C C . GLY A 1 121 ? 2.487 0.422 -2.993 1.00 94.81 121 GLY A C 1
ATOM 1030 O O . GLY A 1 121 ? 3.309 0.102 -3.852 1.00 94.81 121 GLY A O 1
ATOM 1031 N N . GLU A 1 122 ? 1.191 0.133 -3.121 1.00 95.00 122 GLU A N 1
ATOM 1032 C CA . GLU A 1 122 ? 0.643 -0.520 -4.311 1.00 95.00 122 GLU A CA 1
ATOM 1033 C C . GLU A 1 122 ? 0.795 0.329 -5.576 1.00 95.00 122 GLU A C 1
ATOM 1035 O O . GLU A 1 122 ? 1.098 -0.210 -6.641 1.00 95.00 122 GLU A O 1
ATOM 1040 N N . GLU A 1 123 ? 0.563 1.638 -5.487 1.00 94.38 123 GLU A N 1
ATOM 1041 C CA . GLU A 1 123 ? 0.661 2.546 -6.630 1.00 94.38 123 GLU A CA 1
ATOM 1042 C C . GLU A 1 123 ? 2.111 2.712 -7.101 1.00 94.38 123 GLU A C 1
ATOM 1044 O O . GLU A 1 123 ? 2.374 2.674 -8.305 1.00 94.38 123 GLU A O 1
ATOM 1049 N N . ILE A 1 124 ? 3.064 2.795 -6.166 1.00 95.56 124 ILE A N 1
ATOM 1050 C CA . ILE A 1 124 ? 4.500 2.789 -6.472 1.00 95.56 124 ILE A CA 1
ATOM 1051 C C . ILE A 1 124 ? 4.883 1.487 -7.176 1.00 95.56 124 ILE A C 1
ATOM 1053 O O . ILE A 1 124 ? 5.463 1.543 -8.258 1.00 95.56 124 ILE A O 1
ATOM 1057 N N . ASN A 1 125 ? 4.499 0.327 -6.633 1.00 95.62 125 ASN A N 1
ATOM 1058 C CA . ASN A 1 125 ? 4.816 -0.969 -7.241 1.00 95.62 125 ASN A CA 1
ATOM 1059 C C . ASN A 1 125 ? 4.234 -1.096 -8.659 1.00 95.62 125 ASN A C 1
ATOM 1061 O O . ASN A 1 125 ? 4.938 -1.500 -9.584 1.00 95.62 125 ASN A O 1
ATOM 1065 N N . LYS A 1 126 ? 2.969 -0.698 -8.858 1.00 95.06 126 LYS A N 1
ATOM 1066 C CA . LYS A 1 126 ? 2.327 -0.692 -10.185 1.00 95.06 126 LYS A CA 1
ATOM 1067 C C . LYS A 1 126 ? 3.075 0.224 -11.157 1.00 95.06 126 LYS A C 1
ATOM 1069 O O . LYS A 1 126 ? 3.320 -0.165 -12.298 1.00 95.06 126 LYS A O 1
ATOM 1074 N N . ASN A 1 127 ? 3.473 1.416 -10.716 1.00 95.19 127 ASN A N 1
ATOM 1075 C CA . ASN A 1 127 ? 4.248 2.339 -11.545 1.00 95.19 127 ASN A CA 1
ATOM 1076 C C . ASN A 1 127 ? 5.638 1.790 -11.885 1.00 95.19 127 ASN A C 1
ATOM 1078 O O . ASN A 1 127 ? 6.065 1.895 -13.034 1.00 95.19 127 ASN A O 1
ATOM 1082 N N . GLU A 1 128 ? 6.338 1.167 -10.938 1.00 96.19 128 GLU A N 1
ATOM 1083 C CA . 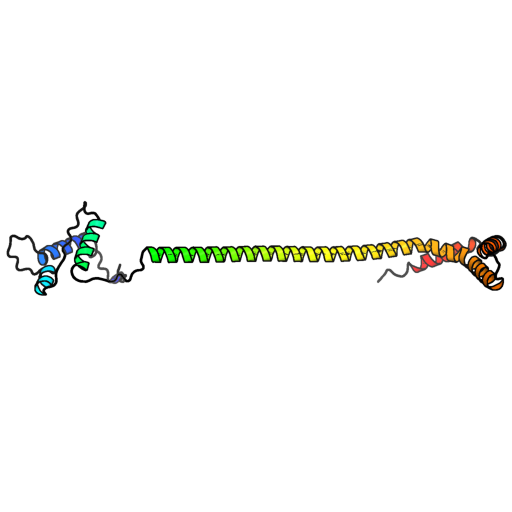GLU A 1 128 ? 7.641 0.546 -11.189 1.00 96.19 128 GLU A CA 1
ATOM 1084 C C . GLU A 1 128 ? 7.550 -0.587 -12.220 1.00 96.19 128 GLU A C 1
ATOM 1086 O O . GLU A 1 128 ? 8.385 -0.672 -13.127 1.00 96.19 128 GLU A O 1
ATOM 1091 N N . GLU A 1 129 ? 6.515 -1.426 -12.137 1.00 96.06 129 GLU A N 1
ATOM 1092 C CA . GLU A 1 129 ? 6.256 -2.478 -13.123 1.00 96.06 129 GLU A CA 1
ATOM 1093 C C . GLU A 1 129 ? 5.989 -1.904 -14.519 1.00 96.06 129 GLU A C 1
ATOM 1095 O O . GLU A 1 129 ? 6.562 -2.388 -15.502 1.00 96.06 129 GLU A O 1
ATOM 1100 N N . LEU A 1 130 ? 5.180 -0.842 -14.613 1.00 96.31 130 LEU A N 1
ATOM 1101 C CA . LEU A 1 130 ? 4.898 -0.150 -15.872 1.00 96.31 130 LEU A CA 1
ATOM 1102 C C . LEU A 1 130 ? 6.163 0.464 -16.479 1.00 96.31 130 LEU A C 1
ATOM 1104 O O . LEU A 1 130 ? 6.443 0.235 -17.657 1.00 96.31 130 LEU A O 1
ATOM 1108 N N . ILE A 1 131 ? 6.968 1.167 -15.678 1.00 96.62 131 ILE A N 1
ATOM 1109 C CA . ILE A 1 131 ? 8.238 1.765 -16.117 1.00 96.62 131 ILE A CA 1
ATOM 1110 C C . ILE A 1 131 ? 9.194 0.677 -16.615 1.00 96.62 131 ILE A C 1
ATOM 1112 O O . ILE A 1 131 ? 9.835 0.826 -17.658 1.00 96.62 131 ILE A O 1
ATOM 1116 N N . LYS A 1 132 ? 9.286 -0.452 -15.904 1.00 96.94 132 LYS A N 1
ATOM 1117 C CA . LYS A 1 132 ? 10.143 -1.576 -16.300 1.00 96.94 132 LYS A CA 1
ATOM 1118 C C . LYS A 1 132 ? 9.678 -2.214 -17.609 1.00 96.94 132 LYS A C 1
ATOM 1120 O O . LYS A 1 132 ? 10.510 -2.535 -18.461 1.00 96.94 132 LYS A O 1
ATOM 1125 N N . ALA A 1 133 ? 8.369 -2.388 -17.784 1.00 96.56 133 ALA A N 1
ATOM 1126 C CA . ALA A 1 133 ? 7.788 -2.911 -19.017 1.00 96.56 133 ALA A CA 1
ATOM 1127 C C . ALA A 1 133 ? 8.017 -1.958 -20.201 1.00 96.56 133 ALA A C 1
ATOM 1129 O O . ALA A 1 133 ? 8.405 -2.402 -21.285 1.00 96.56 133 ALA A O 1
ATOM 1130 N N . GLU A 1 134 ? 7.840 -0.653 -19.989 1.00 96.44 134 GLU A N 1
ATOM 1131 C CA . GLU A 1 134 ? 8.083 0.367 -21.005 1.00 96.44 134 GLU A CA 1
ATOM 1132 C C . GLU A 1 134 ? 9.556 0.411 -21.412 1.00 96.44 134 GLU A C 1
ATOM 1134 O O . GLU A 1 134 ? 9.863 0.364 -22.603 1.00 96.44 134 GLU A O 1
ATOM 1139 N N . LYS A 1 135 ? 10.475 0.405 -20.441 1.00 97.19 135 LYS A N 1
ATOM 1140 C CA . LYS A 1 135 ? 11.915 0.390 -20.709 1.00 97.19 135 LYS A CA 1
ATOM 1141 C C . LYS A 1 135 ? 12.322 -0.822 -21.547 1.00 97.19 135 LYS A C 1
ATOM 1143 O O . LYS A 1 135 ? 13.002 -0.668 -22.557 1.00 97.19 135 LYS A O 1
ATOM 1148 N N . LYS A 1 136 ? 11.828 -2.015 -21.199 1.00 97.31 136 LYS A N 1
ATOM 1149 C CA . LYS A 1 136 ? 12.080 -3.237 -21.978 1.00 97.31 136 LYS A CA 1
ATOM 1150 C C . LYS A 1 136 ? 11.541 -3.128 -23.409 1.00 97.31 136 LYS A C 1
ATOM 1152 O O . LYS A 1 136 ? 12.187 -3.570 -24.356 1.00 97.31 136 LYS A O 1
ATOM 1157 N N . ARG A 1 137 ? 10.357 -2.532 -23.584 1.00 97.12 137 ARG A N 1
ATOM 1158 C CA . ARG A 1 137 ? 9.778 -2.284 -24.911 1.00 97.12 137 ARG A CA 1
ATOM 1159 C C . ARG A 1 137 ? 10.627 -1.299 -25.721 1.00 97.12 137 ARG A C 1
ATOM 1161 O O . ARG A 1 137 ? 10.799 -1.512 -26.918 1.00 97.12 137 ARG A O 1
ATOM 1168 N N . GLN A 1 138 ? 11.133 -0.238 -25.096 1.00 97.12 138 GLN A N 1
ATOM 1169 C CA . GLN A 1 138 ? 12.000 0.745 -25.749 1.00 97.12 138 GLN A CA 1
ATOM 1170 C C . GLN A 1 138 ? 13.339 0.127 -26.175 1.00 97.12 138 GLN A C 1
ATOM 1172 O O . GLN A 1 138 ? 13.776 0.366 -27.297 1.00 97.12 138 GLN A O 1
ATOM 1177 N N . GLU A 1 139 ? 13.950 -0.706 -25.327 1.00 97.56 139 GLU A N 1
ATOM 1178 C CA . GLU A 1 139 ? 15.179 -1.446 -25.653 1.00 97.56 139 GLU A CA 1
ATOM 1179 C C . GLU A 1 139 ? 14.977 -2.347 -26.879 1.00 97.56 139 GLU A C 1
ATOM 1181 O O . GLU A 1 139 ? 15.723 -2.245 -27.851 1.00 97.56 139 GLU A O 1
ATOM 1186 N N . LEU A 1 140 ? 13.900 -3.139 -26.893 1.00 97.38 140 LEU A N 1
ATOM 1187 C CA . LEU A 1 140 ? 13.558 -3.997 -28.030 1.00 97.38 140 LEU A CA 1
ATOM 1188 C C . LEU A 1 140 ? 13.312 -3.182 -29.310 1.00 97.38 140 LEU A C 1
ATOM 1190 O O . LEU A 1 140 ? 13.771 -3.551 -30.390 1.00 97.38 140 LEU A O 1
ATOM 1194 N N . LEU A 1 141 ? 12.617 -2.045 -29.206 1.00 97.56 141 LEU A N 1
ATOM 1195 C CA . LEU A 1 141 ? 12.387 -1.164 -30.350 1.00 97.56 141 LEU A CA 1
ATOM 1196 C C . LEU A 1 141 ? 13.704 -0.611 -30.913 1.00 97.56 141 LEU A C 1
ATOM 1198 O O . LEU A 1 141 ? 13.863 -0.552 -32.132 1.00 97.56 141 LEU A O 1
ATOM 1202 N N . LEU A 1 142 ? 14.646 -0.235 -30.046 1.00 97.56 142 LEU A N 1
ATOM 1203 C CA . LEU A 1 142 ? 15.955 0.268 -30.452 1.00 97.56 142 LEU A CA 1
ATOM 1204 C C . LEU A 1 142 ? 16.774 -0.812 -31.170 1.00 97.56 142 LEU A C 1
ATOM 1206 O O . LEU A 1 142 ? 17.368 -0.531 -32.211 1.00 97.56 142 LEU A O 1
ATOM 1210 N N . GLU A 1 143 ? 16.773 -2.045 -30.662 1.00 96.94 143 GLU A N 1
ATOM 1211 C CA . GLU A 1 143 ? 17.435 -3.179 -31.318 1.00 96.94 143 GLU A CA 1
ATOM 1212 C C . GLU A 1 143 ? 16.861 -3.428 -32.717 1.00 96.94 143 GLU A C 1
ATOM 1214 O O . GLU A 1 143 ? 17.611 -3.517 -33.693 1.00 96.94 143 GLU A O 1
ATOM 1219 N N . HIS A 1 144 ? 15.532 -3.453 -32.850 1.00 96.31 144 HIS A N 1
ATOM 1220 C CA . HIS A 1 144 ? 14.882 -3.599 -34.153 1.00 96.31 144 HIS A CA 1
ATOM 1221 C C . HIS A 1 144 ? 15.203 -2.443 -35.102 1.00 96.31 144 HIS A C 1
ATOM 1223 O O . HIS A 1 144 ? 15.428 -2.677 -36.289 1.00 96.31 144 HIS A O 1
ATOM 1229 N N . GLN A 1 145 ? 15.262 -1.204 -34.608 1.00 96.12 145 GLN A N 1
ATOM 1230 C CA . GLN A 1 145 ? 15.658 -0.053 -35.421 1.00 96.12 145 GLN A CA 1
ATOM 1231 C C . GLN A 1 145 ? 17.100 -0.185 -35.920 1.00 96.12 145 GLN A C 1
ATOM 1233 O O . GLN A 1 145 ? 17.361 0.045 -37.100 1.00 96.12 145 GLN A O 1
ATOM 1238 N N . GLN A 1 146 ? 18.034 -0.600 -35.061 1.00 95.06 146 GLN A N 1
ATOM 1239 C CA . GLN A 1 146 ? 19.427 -0.822 -35.459 1.00 95.06 146 GLN A CA 1
ATOM 1240 C C . GLN A 1 146 ? 19.549 -1.927 -36.511 1.00 95.06 146 GLN A C 1
ATOM 1242 O O . GLN A 1 146 ? 20.239 -1.743 -37.514 1.00 95.06 146 GLN A O 1
ATOM 1247 N N . GLN A 1 147 ? 18.845 -3.045 -36.323 1.00 94.19 147 GLN A N 1
ATOM 1248 C CA . GLN A 1 147 ? 18.795 -4.129 -37.305 1.00 94.19 147 GLN A CA 1
ATOM 1249 C C . GLN A 1 147 ? 18.195 -3.657 -38.631 1.00 94.19 147 GLN A C 1
ATOM 1251 O O . GLN A 1 147 ? 18.734 -3.952 -39.695 1.00 94.19 147 GLN A O 1
ATOM 1256 N N . TYR A 1 148 ? 17.122 -2.868 -38.582 1.00 94.81 148 TYR A N 1
ATOM 1257 C CA . TYR A 1 148 ? 16.504 -2.294 -39.770 1.00 94.81 148 TYR A CA 1
ATOM 1258 C C . TYR A 1 148 ? 17.477 -1.393 -40.542 1.00 94.81 148 TYR A C 1
ATOM 1260 O O . TYR A 1 148 ? 17.647 -1.574 -41.747 1.00 94.81 148 TYR A O 1
ATOM 1268 N N . PHE A 1 149 ? 18.180 -0.481 -39.861 1.00 92.31 149 PHE A N 1
ATOM 1269 C CA . PHE A 1 149 ? 19.204 0.357 -40.494 1.00 92.31 149 PHE A CA 1
ATOM 1270 C C . PHE A 1 149 ? 20.362 -0.466 -41.058 1.00 92.31 149 PHE A C 1
ATOM 1272 O O . PHE A 1 149 ? 20.837 -0.187 -42.160 1.00 92.31 149 PHE A O 1
ATOM 1279 N N . HIS A 1 150 ? 20.799 -1.503 -40.340 1.00 89.56 150 HIS A N 1
ATOM 1280 C CA . HIS A 1 150 ? 21.818 -2.414 -40.842 1.00 89.56 150 HIS A CA 1
ATOM 1281 C C . HIS A 1 150 ? 21.366 -3.066 -42.149 1.00 89.56 150 HIS A C 1
ATOM 1283 O O . HIS A 1 150 ? 22.089 -2.985 -43.142 1.00 89.56 150 HIS A O 1
ATOM 1289 N N . ASN A 1 151 ? 20.150 -3.611 -42.176 1.00 90.00 151 ASN A N 1
ATOM 1290 C CA . ASN A 1 151 ? 19.575 -4.270 -43.344 1.00 90.00 151 ASN A CA 1
ATOM 1291 C C . ASN A 1 151 ? 19.425 -3.309 -44.528 1.00 90.00 151 ASN A C 1
ATOM 1293 O O . ASN A 1 151 ? 19.801 -3.650 -45.647 1.00 90.00 151 ASN A O 1
ATOM 1297 N N . GLN A 1 152 ? 18.977 -2.074 -44.284 1.00 90.38 152 GLN A N 1
ATOM 1298 C CA . GLN A 1 152 ? 18.929 -1.037 -45.318 1.00 90.38 152 GLN A CA 1
ATOM 1299 C C . GLN A 1 152 ? 20.314 -0.660 -45.859 1.00 90.38 152 GLN A C 1
ATOM 1301 O O . GLN A 1 152 ? 20.436 -0.262 -47.015 1.00 90.38 152 GLN A O 1
ATOM 1306 N N . SER A 1 153 ? 21.368 -0.785 -45.048 1.00 91.50 153 SER A N 1
ATOM 1307 C CA . SER A 1 153 ? 22.740 -0.496 -45.473 1.00 91.50 153 SER A CA 1
ATOM 1308 C C . SER A 1 153 ? 23.393 -1.632 -46.272 1.00 91.50 153 SER A C 1
ATOM 1310 O O . SER A 1 153 ? 24.424 -1.399 -46.908 1.00 91.50 153 SER A O 1
ATOM 1312 N N . ILE A 1 154 ? 22.815 -2.845 -46.277 1.00 89.88 154 ILE A N 1
ATOM 1313 C CA . ILE A 1 154 ? 23.381 -4.019 -46.967 1.00 89.88 154 ILE A CA 1
ATOM 1314 C C . ILE A 1 154 ? 23.588 -3.755 -48.467 1.00 89.88 154 ILE A C 1
ATOM 1316 O O . ILE A 1 154 ? 24.716 -3.957 -48.924 1.00 89.88 154 ILE A O 1
ATOM 1320 N N . PRO A 1 155 ? 22.601 -3.246 -49.236 1.00 90.69 155 PRO A N 1
ATOM 1321 C CA . PRO A 1 155 ? 22.784 -3.001 -50.666 1.00 90.69 155 PRO A CA 1
ATOM 1322 C C . PRO A 1 155 ? 23.892 -1.984 -50.956 1.00 90.69 155 PRO A C 1
ATOM 1324 O O . PRO A 1 155 ? 24.702 -2.188 -51.858 1.00 90.69 155 PRO A O 1
ATOM 1327 N N . LEU A 1 156 ? 23.981 -0.913 -50.156 1.00 88.94 156 LEU A N 1
ATOM 1328 C CA . LEU A 1 156 ? 25.035 0.094 -50.295 1.00 88.94 156 LEU A CA 1
ATOM 1329 C C . LEU A 1 156 ? 26.413 -0.504 -49.994 1.00 88.94 156 LEU A C 1
ATOM 1331 O O . LEU A 1 156 ? 27.350 -0.320 -50.767 1.00 88.94 156 LEU A O 1
ATOM 1335 N N . ARG A 1 157 ? 26.545 -1.253 -48.894 1.00 90.94 157 ARG A N 1
ATOM 1336 C CA . ARG A 1 157 ? 27.788 -1.956 -48.554 1.00 90.94 157 ARG A CA 1
ATOM 1337 C C . ARG A 1 157 ? 28.201 -2.922 -49.656 1.00 90.94 157 ARG A C 1
ATOM 1339 O O . ARG A 1 157 ? 29.367 -2.927 -50.034 1.00 90.94 157 ARG A O 1
ATOM 1346 N N . PHE A 1 158 ? 27.265 -3.712 -50.176 1.00 89.69 158 PHE A N 1
ATOM 1347 C CA . PHE A 1 158 ? 27.528 -4.648 -51.263 1.00 89.69 158 PHE A CA 1
ATOM 1348 C C . PHE A 1 158 ? 27.997 -3.914 -52.522 1.00 89.69 158 PHE A C 1
ATOM 1350 O O . PHE A 1 158 ? 29.002 -4.297 -53.115 1.00 89.69 158 PHE A O 1
ATOM 1357 N N . TYR A 1 159 ? 27.346 -2.803 -52.877 1.00 87.88 159 TYR A N 1
ATOM 1358 C CA . TYR A 1 159 ? 27.768 -1.955 -53.989 1.00 87.88 159 TYR A CA 1
ATOM 1359 C C . TYR A 1 159 ? 29.198 -1.423 -53.805 1.00 87.88 159 TYR A C 1
ATOM 1361 O O . TYR A 1 159 ? 30.005 -1.501 -54.733 1.00 87.88 159 TYR A O 1
ATOM 1369 N N . LEU A 1 160 ? 29.533 -0.916 -52.614 1.00 88.75 160 LEU A N 1
ATOM 1370 C CA . LEU A 1 160 ? 30.873 -0.411 -52.302 1.00 88.75 160 LEU A CA 1
ATOM 1371 C C . LEU A 1 160 ? 31.926 -1.528 -52.345 1.00 88.75 160 LEU A C 1
ATOM 1373 O O . LEU A 1 160 ? 32.988 -1.338 -52.936 1.00 88.75 160 LEU A O 1
ATOM 1377 N N . ILE A 1 161 ? 31.623 -2.694 -51.765 1.00 88.56 161 ILE A N 1
ATOM 1378 C CA . ILE A 1 161 ? 32.503 -3.873 -51.750 1.00 88.56 161 ILE A CA 1
ATOM 1379 C C . ILE A 1 161 ? 32.733 -4.408 -53.164 1.00 88.56 161 ILE A C 1
ATOM 1381 O O . ILE A 1 161 ? 33.855 -4.770 -53.496 1.00 88.56 161 ILE A O 1
ATOM 1385 N N . LYS A 1 162 ? 31.697 -4.449 -54.005 1.00 83.19 162 LYS A N 1
ATOM 1386 C CA . LYS A 1 162 ? 31.796 -4.991 -55.362 1.00 83.19 162 LYS A CA 1
ATOM 1387 C C . LYS A 1 162 ? 32.547 -4.054 -56.307 1.00 83.19 162 LYS A C 1
ATOM 1389 O O . LYS A 1 162 ? 33.401 -4.516 -57.054 1.00 83.19 162 LYS A O 1
ATOM 1394 N N . ASN A 1 163 ? 32.229 -2.758 -56.287 1.00 83.81 163 ASN A N 1
ATOM 1395 C CA . ASN A 1 163 ? 32.692 -1.832 -57.327 1.00 83.81 163 ASN A CA 1
ATOM 1396 C C . ASN A 1 163 ? 33.915 -1.005 -56.915 1.00 83.81 163 ASN A C 1
ATOM 1398 O O . ASN A 1 163 ? 34.782 -0.735 -57.739 1.00 83.81 163 ASN A O 1
ATOM 1402 N N . ILE A 1 164 ? 33.988 -0.572 -55.653 1.00 88.00 164 ILE A N 1
ATOM 1403 C CA . ILE A 1 164 ? 34.994 0.410 -55.212 1.00 88.00 164 ILE A CA 1
ATOM 1404 C C . ILE A 1 164 ? 36.127 -0.262 -54.442 1.00 88.00 164 ILE A C 1
ATOM 1406 O O . ILE A 1 164 ? 37.288 0.114 -54.593 1.00 88.00 164 ILE A O 1
ATOM 1410 N N . LEU A 1 165 ? 35.811 -1.258 -53.615 1.00 90.00 165 LEU A N 1
ATOM 1411 C CA . LEU A 1 165 ? 36.793 -1.872 -52.731 1.00 90.00 165 LEU A CA 1
ATOM 1412 C C . LEU A 1 165 ? 37.974 -2.519 -53.475 1.00 90.00 165 LEU A C 1
ATOM 1414 O O . LEU A 1 165 ? 39.089 -2.240 -53.048 1.00 90.00 165 LEU A O 1
ATOM 1418 N N . PRO A 1 166 ? 37.807 -3.280 -54.581 1.00 90.19 166 PRO A N 1
ATOM 1419 C CA . PRO A 1 166 ? 38.929 -3.951 -55.244 1.00 90.19 166 PRO A CA 1
ATOM 1420 C C . PRO A 1 166 ? 39.987 -2.959 -55.743 1.00 90.19 166 PRO A C 1
ATOM 1422 O O . PRO A 1 166 ? 41.161 -3.041 -55.373 1.00 90.19 166 PRO A O 1
ATOM 1425 N N . ILE A 1 167 ? 39.551 -1.944 -56.494 1.00 89.81 167 ILE A N 1
ATOM 1426 C CA . ILE A 1 167 ? 40.444 -0.912 -57.026 1.00 89.81 167 ILE A CA 1
ATOM 1427 C C . ILE A 1 167 ? 41.058 -0.055 -55.911 1.00 89.81 167 ILE A C 1
ATOM 1429 O O . ILE A 1 167 ? 42.231 0.316 -55.984 1.00 89.81 167 ILE A O 1
ATOM 1433 N N . LEU A 1 168 ? 40.300 0.233 -54.847 1.00 90.69 168 LEU A N 1
ATOM 1434 C CA . LEU A 1 168 ? 40.798 1.001 -53.711 1.00 90.69 168 LEU A CA 1
ATOM 1435 C C . LEU A 1 168 ? 41.833 0.211 -52.902 1.00 90.69 168 LEU A C 1
ATOM 1437 O O . LEU A 1 168 ? 42.835 0.786 -52.482 1.00 90.69 168 LEU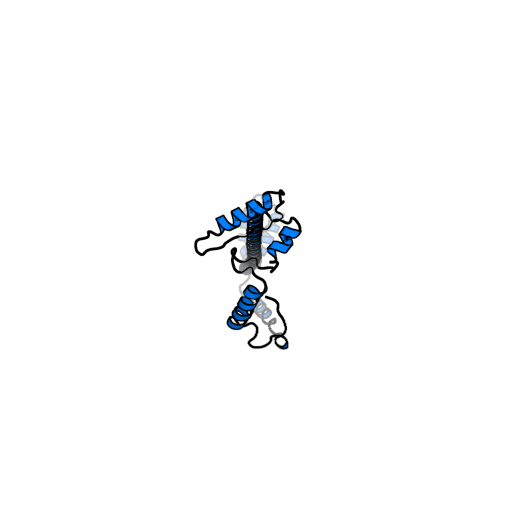 A O 1
ATOM 1441 N N . THR A 1 169 ? 41.637 -1.095 -52.705 1.00 91.00 169 THR A N 1
ATOM 1442 C CA . THR A 1 169 ? 42.616 -1.947 -52.018 1.00 91.00 169 THR A CA 1
ATOM 1443 C C . THR A 1 169 ? 43.930 -2.025 -52.785 1.00 91.00 169 THR A C 1
ATOM 1445 O O . THR A 1 169 ? 44.988 -1.859 -52.179 1.00 91.00 169 THR A O 1
ATOM 1448 N N . ASP A 1 170 ? 43.880 -2.154 -54.112 1.00 89.56 170 ASP A N 1
ATOM 1449 C CA . ASP A 1 170 ? 45.080 -2.160 -54.951 1.00 89.56 170 ASP A CA 1
ATOM 1450 C C . ASP A 1 170 ? 45.791 -0.800 -54.940 1.00 89.56 170 ASP A C 1
ATOM 1452 O O . ASP A 1 170 ? 47.019 -0.741 -54.821 1.00 89.56 170 ASP A O 1
ATOM 1456 N N . ALA A 1 171 ? 45.032 0.301 -54.952 1.00 90.69 171 ALA A N 1
ATOM 1457 C CA . ALA A 1 171 ? 45.572 1.653 -54.809 1.00 90.69 171 ALA A CA 1
ATOM 1458 C C . ALA A 1 171 ? 46.294 1.848 -53.466 1.00 90.69 171 ALA A C 1
ATOM 1460 O O . ALA A 1 171 ? 47.397 2.401 -53.413 1.00 90.69 171 ALA A O 1
ATOM 1461 N N . LEU A 1 172 ? 45.690 1.370 -52.374 1.00 91.69 172 LEU A N 1
ATOM 1462 C CA . LEU A 1 172 ? 46.269 1.446 -51.033 1.00 91.69 172 LEU A CA 1
ATOM 1463 C C . LEU A 1 172 ? 47.548 0.607 -50.934 1.00 91.69 172 LEU A C 1
ATOM 1465 O O . LEU A 1 172 ? 48.563 1.102 -50.442 1.00 91.69 172 LEU A O 1
ATOM 1469 N N . ILE A 1 173 ? 47.548 -0.617 -51.473 1.00 91.38 173 ILE A N 1
ATOM 1470 C CA . ILE A 1 173 ? 48.742 -1.474 -51.538 1.00 91.38 173 ILE A CA 1
ATOM 1471 C C . ILE A 1 173 ? 49.848 -0.798 -52.360 1.00 91.38 173 ILE A C 1
ATOM 1473 O O . ILE A 1 173 ? 51.013 -0.790 -51.947 1.00 91.38 173 ILE A O 1
ATOM 1477 N N . HIS A 1 174 ? 49.501 -0.202 -53.503 1.00 88.25 174 HIS A N 1
ATOM 1478 C CA . HIS A 1 174 ? 50.442 0.510 -54.364 1.00 88.25 174 HIS A CA 1
ATOM 1479 C C . HIS A 1 174 ? 51.109 1.680 -53.627 1.00 88.25 174 HIS A C 1
ATOM 1481 O O . HIS A 1 174 ? 52.326 1.845 -53.689 1.00 88.25 174 HIS A O 1
ATOM 1487 N N . ILE A 1 175 ? 50.346 2.446 -52.852 1.00 93.06 175 ILE A N 1
ATOM 1488 C CA . ILE A 1 175 ? 50.864 3.591 -52.091 1.00 93.06 175 ILE A CA 1
ATOM 1489 C C . ILE A 1 175 ? 51.721 3.172 -50.910 1.00 93.06 175 ILE A C 1
ATOM 1491 O O . ILE A 1 175 ? 52.745 3.807 -50.650 1.00 93.06 175 ILE A O 1
ATOM 1495 N N . CYS A 1 176 ? 51.366 2.084 -50.224 1.00 89.69 176 CYS A N 1
ATOM 1496 C CA . CYS A 1 176 ? 52.226 1.513 -49.191 1.00 89.69 176 CYS A CA 1
ATOM 1497 C C . CYS A 1 176 ? 53.613 1.137 -49.745 1.00 89.69 176 CYS A C 1
ATOM 1499 O O . CYS A 1 176 ? 54.602 1.218 -49.011 1.00 89.69 176 CYS A O 1
ATOM 1501 N N . ARG A 1 177 ? 53.700 0.773 -51.034 1.00 89.00 177 ARG A N 1
ATOM 1502 C CA . ARG A 1 177 ? 54.960 0.465 -51.729 1.00 89.00 177 ARG A CA 1
ATOM 1503 C C . ARG A 1 177 ? 55.701 1.714 -52.210 1.00 89.00 177 ARG A C 1
ATOM 1505 O O . ARG A 1 177 ? 56.908 1.797 -52.007 1.00 89.00 177 ARG A O 1
ATOM 1512 N N . THR A 1 178 ? 55.015 2.677 -52.827 1.00 87.44 178 THR A N 1
ATOM 1513 C CA . THR A 1 178 ? 55.663 3.854 -53.440 1.00 87.44 178 THR A CA 1
ATOM 1514 C C . THR A 1 178 ? 55.939 4.998 -52.465 1.00 87.44 178 THR A C 1
ATOM 1516 O O . THR A 1 178 ? 56.786 5.840 -52.757 1.00 87.44 178 THR A O 1
ATOM 1519 N N . LYS A 1 179 ? 55.258 5.030 -51.308 1.00 88.44 179 LYS A N 1
ATOM 1520 C CA . LYS A 1 179 ? 55.380 6.056 -50.251 1.00 88.44 179 LYS A CA 1
ATOM 1521 C C . LYS A 1 179 ? 55.498 7.492 -50.806 1.00 88.44 179 LYS A C 1
ATOM 1523 O O . LYS A 1 179 ? 56.482 8.186 -50.537 1.00 88.44 179 LYS A O 1
ATOM 1528 N N . PRO A 1 180 ? 54.516 7.951 -51.600 1.00 90.38 180 PRO A N 1
ATOM 1529 C CA . PRO A 1 180 ? 54.557 9.265 -52.227 1.00 90.38 180 PRO A CA 1
ATOM 1530 C C . PRO A 1 180 ? 54.406 10.384 -51.188 1.00 90.38 180 PRO A C 1
ATOM 1532 O O . PRO A 1 180 ? 53.776 10.205 -50.147 1.00 90.38 180 PRO A O 1
ATOM 1535 N N . LYS A 1 181 ? 54.922 11.580 -51.506 1.00 86.31 181 LYS A N 1
ATOM 1536 C CA . LYS A 1 181 ? 54.819 12.767 -50.633 1.00 86.31 181 LYS A CA 1
ATOM 1537 C C . LYS A 1 181 ? 53.367 13.170 -50.330 1.00 86.31 181 LYS A C 1
ATOM 1539 O O . LYS A 1 181 ? 53.094 13.630 -49.230 1.00 86.31 181 LYS A O 1
ATOM 1544 N N . ASN A 1 182 ? 52.456 12.976 -51.290 1.00 91.62 182 ASN A N 1
ATOM 1545 C CA . ASN A 1 182 ? 51.026 13.277 -51.163 1.00 91.62 182 ASN A CA 1
ATOM 1546 C C . ASN A 1 182 ? 50.192 12.011 -51.432 1.00 91.62 182 ASN A C 1
ATOM 1548 O O . ASN A 1 182 ? 49.845 11.752 -52.589 1.00 91.62 182 ASN A O 1
ATOM 1552 N N . PRO A 1 183 ? 49.859 11.213 -50.402 1.00 88.94 183 PRO A N 1
ATOM 1553 C CA . PRO A 1 183 ? 49.161 9.942 -50.585 1.00 88.94 183 PRO A CA 1
ATOM 1554 C C . PRO A 1 183 ? 47.764 10.125 -51.185 1.00 88.94 183 PRO A C 1
ATOM 1556 O O . PRO A 1 183 ? 47.432 9.435 -52.139 1.00 88.94 183 PRO A O 1
ATOM 1559 N N . CYS A 1 184 ? 46.975 11.100 -50.719 1.00 89.44 184 CYS A N 1
ATOM 1560 C CA . CYS A 1 184 ? 45.610 11.312 -51.218 1.00 89.44 184 CYS A CA 1
ATOM 1561 C C . CYS A 1 184 ? 45.560 11.641 -52.719 1.00 89.44 184 CYS A C 1
ATOM 1563 O O . CYS A 1 184 ? 44.735 11.087 -53.441 1.00 89.44 184 CYS A O 1
ATOM 1565 N N . LEU A 1 185 ? 46.464 12.504 -53.200 1.00 91.69 185 LEU A N 1
ATOM 1566 C CA . LEU A 1 185 ? 46.536 12.861 -54.621 1.00 91.69 185 LEU A CA 1
ATOM 1567 C C . LEU A 1 185 ? 46.913 11.644 -55.476 1.00 91.69 185 LEU A C 1
ATOM 1569 O O . LEU A 1 185 ? 46.329 11.419 -56.531 1.00 91.69 185 LEU A O 1
ATOM 1573 N N . HIS A 1 186 ? 47.846 10.829 -54.982 1.00 87.19 186 HIS A N 1
ATOM 1574 C CA . HIS A 1 186 ? 48.280 9.619 -55.666 1.00 87.19 186 HIS A CA 1
ATOM 1575 C C . HIS A 1 186 ? 47.191 8.528 -55.679 1.00 87.19 186 HIS A C 1
ATOM 1577 O O . HIS A 1 186 ? 47.104 7.788 -56.656 1.00 87.19 186 HIS A O 1
ATOM 1583 N N . ILE A 1 187 ? 46.342 8.432 -54.642 1.00 90.81 187 ILE A N 1
ATOM 1584 C CA . ILE A 1 187 ? 45.146 7.564 -54.661 1.00 90.81 187 ILE A CA 1
ATOM 1585 C C . ILE A 1 187 ? 44.207 8.029 -55.767 1.00 90.81 187 ILE A C 1
ATOM 1587 O O . ILE A 1 187 ? 43.820 7.227 -56.606 1.00 90.81 187 ILE A O 1
ATOM 1591 N N . ALA A 1 188 ? 43.851 9.316 -55.781 1.00 91.44 188 ALA A N 1
ATOM 1592 C CA . ALA A 1 188 ? 42.895 9.855 -56.743 1.00 91.44 188 ALA A CA 1
ATOM 1593 C C . ALA A 1 188 ? 43.359 9.639 -58.192 1.00 91.44 188 ALA A C 1
ATOM 1595 O O . ALA A 1 188 ? 42.576 9.196 -59.030 1.00 91.44 188 ALA A O 1
ATOM 1596 N N . GLN A 1 189 ? 44.646 9.878 -58.462 1.00 88.88 189 GLN A N 1
ATOM 1597 C CA . GLN A 1 189 ? 45.241 9.619 -59.769 1.00 88.88 189 GLN A CA 1
ATOM 1598 C C . GLN A 1 189 ? 45.212 8.125 -60.123 1.00 88.88 189 GLN A C 1
ATOM 1600 O O . GLN A 1 189 ? 44.765 7.766 -61.209 1.00 88.88 189 GLN A O 1
ATOM 1605 N N . TYR A 1 190 ? 45.603 7.246 -59.194 1.00 89.44 190 TYR A N 1
ATOM 1606 C CA . TYR A 1 190 ? 45.586 5.798 -59.413 1.00 89.44 190 TYR A CA 1
ATOM 1607 C C . TYR A 1 190 ? 44.173 5.262 -59.682 1.00 89.44 190 TYR A C 1
ATOM 1609 O O . TYR A 1 190 ? 43.992 4.404 -60.546 1.00 89.44 190 TYR A O 1
ATOM 1617 N N . LEU A 1 191 ? 43.170 5.764 -58.955 1.00 89.50 191 LEU A N 1
ATOM 1618 C CA . LEU A 1 191 ? 41.769 5.407 -59.166 1.00 89.50 191 LEU A CA 1
ATOM 1619 C C . LEU A 1 191 ? 41.298 5.854 -60.553 1.00 89.50 191 LEU A C 1
ATOM 1621 O O . LEU A 1 191 ? 40.690 5.059 -61.260 1.00 89.50 191 LEU A O 1
ATOM 1625 N N . LEU A 1 192 ? 41.616 7.082 -60.973 1.00 88.25 192 LEU A N 1
ATOM 1626 C CA . LEU A 1 192 ? 41.230 7.608 -62.286 1.00 88.25 192 LEU A CA 1
ATOM 1627 C C . LEU A 1 192 ? 41.882 6.821 -63.435 1.00 88.25 192 LEU A C 1
ATOM 1629 O O . LEU A 1 192 ? 41.223 6.492 -64.420 1.00 88.25 192 LEU A O 1
ATOM 1633 N N . GLU A 1 193 ? 43.163 6.478 -63.289 1.00 87.62 193 GLU A N 1
ATOM 1634 C CA . GLU A 1 193 ? 43.930 5.732 -64.289 1.00 87.62 193 GLU A CA 1
ATOM 1635 C C . GLU A 1 193 ? 43.512 4.262 -64.392 1.00 87.62 193 GLU A C 1
ATOM 1637 O O . GLU A 1 193 ? 43.655 3.676 -65.457 1.00 87.62 193 GLU A O 1
ATOM 1642 N N . ASN A 1 194 ? 42.993 3.650 -63.322 1.00 86.06 194 ASN A N 1
ATOM 1643 C CA . ASN A 1 194 ? 42.665 2.219 -63.300 1.00 86.06 194 ASN A CA 1
ATOM 1644 C C . ASN A 1 194 ? 41.160 1.916 -63.218 1.00 86.06 194 ASN A C 1
ATOM 1646 O O . ASN A 1 194 ? 40.790 0.744 -63.250 1.00 86.06 194 ASN A O 1
ATOM 1650 N N . ALA A 1 195 ? 40.288 2.932 -63.168 1.00 80.12 195 ALA A N 1
ATOM 1651 C CA . ALA A 1 195 ? 38.833 2.774 -63.037 1.00 80.12 195 ALA A CA 1
ATOM 1652 C C . ALA A 1 195 ? 38.218 1.845 -64.097 1.00 80.12 195 ALA A C 1
ATOM 1654 O O . ALA A 1 195 ? 37.367 1.017 -63.791 1.00 80.12 195 ALA A O 1
ATOM 1655 N N . HIS A 1 196 ? 38.693 1.927 -65.340 1.00 78.12 196 HIS A N 1
ATOM 1656 C CA . HIS A 1 196 ? 38.170 1.140 -66.459 1.00 78.12 196 HIS A CA 1
ATOM 1657 C C . HIS A 1 196 ? 38.449 -0.369 -66.350 1.00 78.12 196 HIS A C 1
ATOM 1659 O O . HIS A 1 196 ? 37.779 -1.150 -67.015 1.00 78.12 196 HIS A O 1
ATOM 1665 N N . LYS A 1 197 ? 39.416 -0.794 -65.524 1.00 76.00 197 LYS A N 1
ATOM 1666 C CA . LYS A 1 197 ? 39.808 -2.210 -65.380 1.00 76.00 197 LYS A CA 1
ATOM 1667 C C . LYS A 1 197 ? 38.892 -3.006 -64.450 1.00 76.00 197 LYS A C 1
ATOM 1669 O O . LYS A 1 197 ? 38.873 -4.228 -64.536 1.00 76.00 197 LYS A O 1
ATOM 1674 N N . TYR A 1 198 ? 38.166 -2.325 -63.563 1.00 72.44 198 TYR A N 1
ATOM 1675 C CA . TYR A 1 198 ? 37.338 -2.944 -62.520 1.00 72.44 198 TYR A CA 1
ATOM 1676 C C . TYR A 1 198 ? 35.837 -2.696 -62.717 1.00 72.44 198 TYR A C 1
ATOM 1678 O O . TYR A 1 198 ? 35.035 -3.136 -61.895 1.00 72.44 198 TYR A O 1
ATOM 1686 N N . ASN A 1 199 ? 35.439 -2.023 -63.802 1.00 66.50 199 ASN A N 1
ATOM 1687 C CA . ASN A 1 199 ? 34.034 -1.942 -64.188 1.00 66.50 199 ASN A CA 1
ATOM 1688 C C . ASN A 1 199 ? 33.558 -3.340 -64.602 1.00 66.50 199 ASN A C 1
ATOM 1690 O O . ASN A 1 199 ? 33.907 -3.840 -65.668 1.00 66.50 199 ASN A O 1
ATOM 1694 N N . VAL A 1 200 ? 32.788 -3.980 -63.725 1.00 59.88 200 VAL A N 1
ATOM 1695 C CA . VAL A 1 200 ? 32.173 -5.287 -63.970 1.00 59.88 200 VAL A CA 1
ATOM 1696 C C . VAL A 1 200 ? 31.100 -5.126 -65.052 1.00 59.88 200 VAL A C 1
ATOM 1698 O O . VAL A 1 200 ? 30.188 -4.318 -64.886 1.00 59.88 200 VAL A O 1
ATOM 1701 N N . GLU A 1 201 ? 31.197 -5.885 -66.147 1.00 59.53 201 GLU A N 1
ATOM 1702 C CA . GLU A 1 201 ? 30.161 -5.928 -67.186 1.00 59.53 201 GLU A CA 1
ATOM 1703 C C . GLU A 1 201 ? 28.807 -6.374 -66.597 1.00 59.53 201 GLU A C 1
ATOM 1705 O O . GLU A 1 201 ? 28.722 -7.295 -65.779 1.00 59.53 201 GLU A O 1
ATOM 1710 N N . GLU A 1 202 ? 27.735 -5.711 -67.034 1.00 54.66 202 GLU A N 1
ATOM 1711 C CA . GLU A 1 202 ? 26.354 -5.813 -66.528 1.00 54.66 202 GLU A CA 1
ATOM 1712 C C . GLU A 1 202 ? 25.793 -7.254 -66.517 1.00 54.66 202 GLU A C 1
ATOM 1714 O O . GLU A 1 202 ? 24.934 -7.585 -65.702 1.00 54.66 202 GLU A O 1
ATOM 1719 N N . ALA A 1 203 ? 26.341 -8.149 -67.348 1.00 52.56 203 ALA A N 1
ATOM 1720 C CA . ALA A 1 203 ? 25.896 -9.536 -67.509 1.00 52.56 203 ALA A CA 1
ATOM 1721 C C . ALA A 1 203 ? 26.056 -10.416 -66.249 1.00 52.56 203 ALA A C 1
ATOM 1723 O O . ALA A 1 203 ? 25.345 -11.407 -66.094 1.00 52.56 203 ALA A O 1
ATOM 1724 N N . ALA A 1 204 ? 26.950 -10.063 -65.319 1.00 55.19 204 ALA A N 1
ATOM 1725 C CA . ALA A 1 204 ? 27.146 -10.822 -64.079 1.00 55.19 204 ALA A CA 1
ATOM 1726 C C . ALA A 1 204 ? 26.148 -10.455 -62.956 1.00 55.19 204 ALA A C 1
ATOM 1728 O O . ALA A 1 204 ? 26.156 -11.093 -61.901 1.00 55.19 204 ALA A O 1
ATOM 1729 N N . LEU A 1 205 ? 25.311 -9.419 -63.129 1.00 51.22 205 LEU A N 1
ATOM 1730 C CA . LEU A 1 205 ? 24.316 -9.017 -62.121 1.00 51.22 205 LEU A CA 1
ATOM 1731 C C . LEU A 1 205 ? 23.048 -9.886 -62.122 1.00 51.22 205 LEU A C 1
ATOM 1733 O O . LEU A 1 205 ? 22.470 -10.088 -61.053 1.00 51.22 205 LEU A O 1
ATOM 1737 N N . ASP A 1 206 ? 22.635 -10.428 -63.268 1.00 54.41 206 ASP A N 1
ATOM 1738 C CA . ASP A 1 206 ? 21.392 -11.209 -63.367 1.00 54.41 206 ASP A CA 1
ATOM 1739 C C . ASP A 1 206 ? 21.513 -12.624 -62.778 1.00 54.41 206 ASP A C 1
ATOM 1741 O O . ASP A 1 206 ? 20.527 -13.179 -62.286 1.00 54.41 206 ASP A O 1
ATOM 1745 N N . VAL A 1 207 ? 22.726 -13.187 -62.748 1.00 56.53 207 VAL A N 1
ATOM 1746 C CA . VAL A 1 207 ? 22.991 -14.546 -62.239 1.00 56.53 207 VAL A CA 1
ATOM 1747 C C . VAL A 1 207 ? 22.948 -14.606 -60.705 1.00 56.53 207 VAL A C 1
ATOM 1749 O O . VAL A 1 207 ? 22.350 -15.509 -60.137 1.00 56.53 207 VAL A O 1
ATOM 1752 N N . LEU A 1 208 ? 23.491 -13.605 -60.004 1.00 53.97 208 LEU A N 1
ATOM 1753 C CA . LEU A 1 208 ? 23.497 -13.587 -58.529 1.00 53.97 208 LEU A CA 1
ATOM 1754 C C . LEU A 1 208 ? 22.132 -13.220 -57.927 1.00 53.97 208 LEU A C 1
ATOM 1756 O O . LEU A 1 208 ? 21.747 -13.734 -56.880 1.00 53.97 208 LEU A O 1
ATOM 1760 N N . ARG A 1 209 ? 21.358 -12.367 -58.612 1.00 56.22 209 ARG A N 1
ATOM 1761 C CA . ARG A 1 209 ? 19.998 -12.002 -58.187 1.00 56.22 209 ARG A CA 1
ATOM 1762 C C . ARG A 1 209 ? 19.018 -13.177 -58.291 1.00 56.22 209 ARG A C 1
ATOM 1764 O O . ARG A 1 209 ? 18.042 -13.223 -57.547 1.00 56.22 209 ARG A O 1
ATOM 1771 N N . SER A 1 210 ? 19.265 -14.114 -59.207 1.00 54.97 210 SER A N 1
ATOM 1772 C CA . SER A 1 210 ? 18.455 -15.326 -59.361 1.00 54.97 210 SER A CA 1
ATOM 1773 C C . SER A 1 210 ? 18.825 -16.425 -58.353 1.00 54.97 210 SER A C 1
ATOM 1775 O O . SER A 1 210 ? 17.944 -17.187 -57.959 1.00 54.97 210 SER A O 1
ATOM 1777 N N . GLU A 1 211 ? 20.065 -16.457 -57.854 1.00 54.78 211 GLU A N 1
ATOM 1778 C CA . GLU A 1 211 ? 20.487 -17.383 -56.790 1.00 54.78 211 GLU A CA 1
ATOM 1779 C C . GLU A 1 211 ? 19.973 -16.977 -55.395 1.00 54.78 211 GLU A C 1
ATOM 1781 O O . GLU A 1 211 ? 19.510 -17.839 -54.646 1.00 54.78 211 GLU A O 1
ATOM 1786 N N . GLU A 1 212 ? 19.953 -15.682 -55.051 1.00 54.00 212 GLU A N 1
ATOM 1787 C CA . GLU A 1 212 ? 19.446 -15.227 -53.741 1.00 54.00 212 GLU A CA 1
ATOM 1788 C C . GLU A 1 212 ? 17.919 -15.389 -53.594 1.00 54.00 212 GLU A C 1
ATOM 1790 O O . GLU A 1 212 ? 17.435 -15.749 -52.523 1.00 54.00 212 GLU A O 1
ATOM 1795 N N . LEU A 1 213 ? 17.147 -15.231 -54.678 1.00 50.53 213 LEU A N 1
ATOM 1796 C CA . LEU A 1 213 ? 15.694 -15.475 -54.672 1.00 50.53 213 LEU A CA 1
ATOM 1797 C C . LEU A 1 213 ? 15.324 -16.969 -54.585 1.00 50.53 213 LEU A C 1
ATOM 1799 O O . LEU A 1 213 ? 14.195 -17.298 -54.223 1.00 50.53 213 LEU A O 1
ATOM 1803 N N . GLY A 1 214 ? 16.252 -17.877 -54.909 1.00 46.75 214 GLY A N 1
ATOM 1804 C CA . GLY A 1 214 ? 16.049 -19.326 -54.809 1.00 46.75 214 GLY A CA 1
ATOM 1805 C C . GLY A 1 214 ? 16.279 -19.897 -53.405 1.00 46.75 214 GLY A C 1
ATOM 1806 O O . GLY A 1 214 ? 15.742 -20.958 -53.088 1.00 46.75 214 GLY A O 1
ATOM 1807 N N . ALA A 1 215 ? 17.044 -19.205 -52.554 1.00 48.75 215 ALA A N 1
ATOM 1808 C CA . ALA A 1 215 ? 17.415 -19.690 -51.222 1.00 48.75 215 ALA A CA 1
ATOM 1809 C C . ALA A 1 215 ? 16.350 -19.406 -50.142 1.00 48.75 215 ALA A C 1
ATOM 1811 O O . ALA A 1 215 ? 16.163 -20.225 -49.243 1.00 48.75 215 ALA A O 1
ATOM 1812 N N . ASP A 1 216 ? 15.592 -18.310 -50.264 1.00 48.19 216 ASP A N 1
ATOM 1813 C CA . ASP A 1 216 ? 14.564 -17.919 -49.280 1.00 48.19 216 ASP A CA 1
ATOM 1814 C C . ASP A 1 216 ? 13.241 -18.711 -49.400 1.00 48.19 216 ASP A C 1
ATOM 1816 O O . ASP A 1 216 ? 12.378 -18.636 -48.525 1.00 48.19 216 ASP A O 1
ATOM 1820 N N . GLY A 1 217 ? 13.067 -19.522 -50.452 1.00 43.94 217 GLY A N 1
ATOM 1821 C CA . GLY A 1 217 ? 11.842 -20.299 -50.696 1.00 43.94 217 GLY A CA 1
ATOM 1822 C C . GLY A 1 217 ? 11.761 -21.673 -50.011 1.00 43.94 217 GLY A C 1
ATOM 1823 O O . GLY A 1 217 ? 10.699 -22.293 -50.031 1.00 43.94 217 GLY A O 1
ATOM 1824 N N . ALA A 1 218 ? 12.845 -22.179 -49.412 1.00 44.19 218 ALA A N 1
ATOM 1825 C CA . ALA A 1 218 ? 12.914 -23.562 -48.909 1.00 44.19 218 ALA A CA 1
ATOM 1826 C C . ALA A 1 218 ? 12.717 -23.714 -47.382 1.00 44.19 218 ALA A C 1
ATOM 1828 O O . ALA A 1 218 ? 12.823 -24.822 -46.858 1.00 44.19 218 ALA A O 1
ATOM 1829 N N . GLY A 1 219 ? 12.425 -22.625 -46.660 1.00 43.19 219 GLY A N 1
ATOM 1830 C CA . GLY A 1 219 ? 12.421 -22.590 -45.190 1.00 43.19 219 GLY A CA 1
ATOM 1831 C C . GLY A 1 219 ? 11.062 -22.446 -44.497 1.00 43.19 219 GLY A C 1
ATOM 1832 O O . GLY A 1 219 ? 11.046 -22.202 -43.294 1.00 43.19 219 GLY A O 1
ATOM 1833 N N . VAL A 1 220 ? 9.927 -22.564 -45.198 1.00 44.88 220 VAL A N 1
ATOM 1834 C CA . VAL A 1 220 ? 8.589 -22.413 -44.585 1.00 44.88 220 VAL A CA 1
ATOM 1835 C C . VAL A 1 220 ? 7.651 -23.529 -45.044 1.00 44.88 220 VAL A C 1
ATOM 1837 O O . VAL A 1 220 ? 6.771 -23.316 -45.864 1.00 44.88 220 VAL A O 1
ATOM 1840 N N . HIS A 1 221 ? 7.861 -24.740 -44.527 1.00 41.84 221 HIS A N 1
ATOM 1841 C CA . HIS A 1 221 ? 6.797 -25.719 -44.267 1.00 41.84 221 HIS A CA 1
ATOM 1842 C C . HIS A 1 221 ? 7.351 -26.879 -43.428 1.00 41.84 221 HIS A C 1
ATOM 1844 O O . HIS A 1 221 ? 7.842 -27.871 -43.968 1.00 41.84 221 HIS A O 1
ATOM 1850 N N . ARG A 1 222 ? 7.249 -26.749 -42.101 1.00 38.06 222 ARG A N 1
ATOM 1851 C CA . ARG A 1 222 ? 6.890 -27.816 -41.154 1.00 38.06 222 ARG A CA 1
ATOM 1852 C C . ARG A 1 222 ? 6.651 -27.237 -39.769 1.00 38.06 222 ARG A C 1
ATOM 1854 O O . ARG A 1 222 ? 7.472 -26.399 -39.347 1.00 38.06 222 ARG A O 1
#

Organism: Plasmodium cynomolgi (strain B) (NCBI:txid1120755)

pLDDT: mean 81.08, std 15.66, range [38.06, 97.56]

Radius of gyration: 59.88 Å; chains: 1; bounding box: 113×44×140 Å

Secondary structure (DSSP, 8-state):
-----GGGS-TTTSSHHHHHHHHHHHHHHHS---TTS------HHHHHHTTT---------TT--HHHHHHHHHHHHHTT-PPP--SPPHHHHHHHHHHHHHHHHHHHHHHHHHHHHHHHHHHHHHHHHHHHHHHHHHHHHHHHHHHHHHHHHHHHHHHIIIIIHHHHHHHHHHHHHH--S-HHHHHHHHHHHHGGGS---GGGHHHHHHHHHHHTTSS---

Sequence (222 aa):
MMNLPEEEIIKGHNDESGFERRHKKYVKENCRNDYFEFDQKKSIEDYFLEKDIDVFNVHINKDSSLDDVLTNIYIYIEKNIKFDNFLPSVEEILKEKLQKEEKELSLEKEKLLKKENELIGEEINKNEELIKAEKKRQELLLEHQQQYFHNQSIPLRFYLIKNILPILTDALIHICRTKPKNPCLHIAQYLLENAHKYNVEEAALDVLRSEELGADGAGVHR